Protein AF-A0A933K5T2-F1 (afdb_monomer_lite)

Foldseek 3Di:
DDDDDDDDDDDDDDDDDDDDDDDDDDWDFDKFKWFKWKDFQVCNPDTGPRWAIFIATFGPDDQDWTKGWTWTWGADPVNRPDIKTKTWIWIWHDDPQETETPDTPIDIDPRNVLQVVLVNVVRSCVVVQFQPDQDDPPDQQKDWHYYVVVVDAIWIWGWDADPPGWIKIFTDRVPDTQKIFTWRADPDNRGTDTQKMWGDRDRMIMIIGTD

Sequence (211 aa):
MNKGPLSLSVVMVLIFSHSGSAGAQPDASPVETYQVNATVSDVAKKTFREIGSGTVTYSPGGQSPFTIRLQGTVRHPERKSEEYVFNVQLKYSLEGKNLRLIKNSSTYNRLAMEYKDRVESLAGFVYLARFRRVPAPGEDPSREYRLMHMGGPGYTLTYRSREQGDVELSVREGDERHGSFLLEPTSGSGGNRIKRFKVHAGKLTFDFIAQ

Structure (mmCIF, N/CA/C/O backbone):
data_AF-A0A933K5T2-F1
#
_entry.id   AF-A0A933K5T2-F1
#
loop_
_atom_site.group_PDB
_atom_site.id
_atom_site.type_symbol
_atom_site.label_atom_id
_atom_site.label_alt_id
_atom_site.label_comp_id
_atom_site.label_asym_id
_atom_site.label_entity_id
_atom_site.label_seq_id
_atom_site.pdbx_PDB_ins_code
_atom_site.Cartn_x
_atom_site.Cartn_y
_atom_site.Cartn_z
_atom_site.occupancy
_atom_site.B_iso_or_equiv
_atom_site.auth_seq_id
_atom_site.auth_comp_id
_atom_site.auth_asym_id
_atom_site.auth_atom_id
_atom_site.pdbx_PDB_model_num
ATOM 1 N N . MET A 1 1 ? -14.206 30.474 44.836 1.00 38.69 1 MET A N 1
ATOM 2 C CA . MET A 1 1 ? -13.823 29.589 43.714 1.00 38.69 1 MET A CA 1
ATOM 3 C C . MET A 1 1 ? -13.046 30.419 42.710 1.00 38.69 1 MET A C 1
ATOM 5 O O . MET A 1 1 ? -13.632 31.327 42.148 1.00 38.69 1 MET A O 1
ATOM 9 N N . ASN A 1 2 ? -11.741 30.184 42.570 1.00 36.00 2 ASN A N 1
ATOM 10 C CA . ASN A 1 2 ? -10.961 30.501 41.368 1.00 36.00 2 ASN A CA 1
ATOM 11 C C . ASN A 1 2 ? -9.542 29.947 41.547 1.00 36.00 2 ASN A C 1
ATOM 13 O O . ASN A 1 2 ? -8.749 30.474 42.320 1.00 36.00 2 ASN A O 1
ATOM 17 N N . LYS A 1 3 ? -9.246 28.859 40.837 1.00 29.86 3 LYS A N 1
ATOM 18 C CA . LYS A 1 3 ? -7.888 28.441 40.493 1.00 29.86 3 LYS A CA 1
ATOM 19 C C . LYS A 1 3 ? -7.868 28.329 38.970 1.00 29.86 3 LYS A C 1
ATOM 21 O O . LYS A 1 3 ? -8.432 27.387 38.428 1.00 29.86 3 LYS A O 1
ATOM 26 N N . GLY A 1 4 ? -7.281 29.307 38.291 1.00 31.17 4 GLY A N 1
ATOM 27 C CA . GLY A 1 4 ? -6.587 29.031 37.030 1.00 31.17 4 GLY A CA 1
ATOM 28 C C . GLY A 1 4 ? -5.112 28.741 37.335 1.00 31.17 4 GLY A C 1
ATOM 29 O O . GLY A 1 4 ? -4.720 28.837 38.501 1.00 31.17 4 GLY A O 1
ATOM 30 N N . PRO A 1 5 ? -4.256 28.490 36.335 1.00 38.59 5 PRO A N 1
ATOM 31 C CA . PRO A 1 5 ? -4.489 27.961 34.990 1.00 38.59 5 PRO A CA 1
ATOM 32 C C . PRO A 1 5 ? -3.810 26.578 34.830 1.00 38.59 5 PRO A C 1
ATOM 34 O O . PRO A 1 5 ? -2.959 26.205 35.634 1.00 38.59 5 PRO A O 1
ATOM 37 N N . LEU A 1 6 ? -4.113 25.823 33.771 1.00 25.00 6 LEU A N 1
ATOM 38 C CA . LEU A 1 6 ? -3.229 24.735 33.331 1.00 25.00 6 LEU A CA 1
ATOM 39 C C . LEU A 1 6 ? -2.858 24.932 31.863 1.00 25.00 6 LEU A C 1
ATOM 41 O O . LEU A 1 6 ? -3.594 24.592 30.942 1.00 25.00 6 LEU A O 1
ATOM 45 N N . SER A 1 7 ? -1.680 25.535 31.711 1.00 26.86 7 SER A N 1
ATOM 46 C CA . SER A 1 7 ? -0.785 25.425 30.565 1.00 26.86 7 SER A CA 1
ATOM 47 C C . SER A 1 7 ? -0.541 23.948 30.253 1.00 26.86 7 SER A C 1
ATOM 49 O O . SER A 1 7 ? -0.063 23.217 31.121 1.00 26.86 7 SER A O 1
ATOM 51 N N . LEU A 1 8 ? -0.829 23.512 29.024 1.00 22.66 8 LEU A N 1
ATOM 52 C CA . LEU A 1 8 ? -0.358 22.221 28.533 1.00 22.66 8 LEU A CA 1
ATOM 53 C C . LEU A 1 8 ? 0.949 22.438 27.766 1.00 22.66 8 LEU A C 1
ATOM 55 O O . LEU A 1 8 ? 0.961 22.848 26.608 1.00 22.66 8 LEU A O 1
ATOM 59 N N . SER A 1 9 ? 2.058 22.176 28.450 1.00 22.59 9 SER A N 1
ATOM 60 C CA . SER A 1 9 ? 3.376 22.030 27.844 1.00 22.59 9 SER A CA 1
ATOM 61 C C . SER A 1 9 ? 3.433 20.670 27.149 1.00 22.59 9 SER A C 1
ATOM 63 O O . SER A 1 9 ? 3.395 19.636 27.813 1.00 22.59 9 SER A O 1
ATOM 65 N N . VAL A 1 10 ? 3.511 20.650 25.818 1.00 23.05 10 VAL A N 1
ATOM 66 C CA . VAL A 1 10 ? 3.811 19.416 25.083 1.00 23.05 10 VAL A CA 1
ATOM 67 C C . VAL A 1 10 ? 5.326 19.283 24.998 1.00 23.05 10 VAL A C 1
ATOM 69 O O . VAL A 1 10 ? 6.006 20.057 24.329 1.00 23.05 10 VAL A O 1
ATOM 72 N N . VAL A 1 11 ? 5.844 18.300 25.732 1.00 21.02 11 VAL A N 1
ATOM 73 C CA . VAL A 1 11 ? 7.240 17.867 25.694 1.00 21.02 11 VAL A CA 1
ATOM 74 C C . VAL A 1 11 ? 7.482 17.184 24.350 1.00 21.02 11 VAL A C 1
ATOM 76 O O . VAL A 1 11 ? 7.022 16.068 24.116 1.00 21.02 11 VAL A O 1
ATOM 79 N N . MET A 1 12 ? 8.192 17.865 23.453 1.00 21.95 12 MET A N 1
ATOM 80 C CA . MET A 1 12 ? 8.701 17.264 22.225 1.00 21.95 12 MET A CA 1
ATOM 81 C C . MET A 1 12 ? 9.965 16.475 22.573 1.00 21.95 12 MET A C 1
ATOM 83 O O . MET A 1 12 ? 11.007 17.051 22.880 1.00 21.95 12 MET A O 1
ATOM 87 N N . VAL A 1 13 ? 9.866 15.146 22.568 1.00 22.62 13 VAL A N 1
ATOM 88 C CA . VAL A 1 13 ? 11.026 14.265 22.736 1.00 22.62 13 VAL A CA 1
ATOM 89 C C . VAL A 1 13 ? 11.794 14.244 21.414 1.00 22.62 13 VAL A C 1
ATOM 91 O O . VAL A 1 13 ? 11.445 13.521 20.484 1.00 22.62 13 VAL A O 1
ATOM 94 N N . LEU A 1 14 ? 12.833 15.074 21.325 1.00 20.77 14 LEU A N 1
ATOM 95 C CA . LEU A 1 14 ? 13.856 14.992 20.286 1.00 20.77 14 LEU A CA 1
ATOM 96 C C . LEU A 1 14 ? 14.787 13.823 20.616 1.00 20.77 14 LEU A C 1
ATOM 98 O O . LEU A 1 14 ? 15.631 13.925 21.504 1.00 20.77 14 LEU A O 1
ATOM 102 N N . ILE A 1 15 ? 14.647 12.713 19.893 1.00 23.86 15 ILE A N 1
ATOM 103 C CA . ILE A 1 15 ? 15.684 11.679 19.860 1.00 23.86 15 ILE A CA 1
ATOM 104 C C . ILE A 1 15 ? 16.649 12.052 18.736 1.00 23.86 15 ILE A C 1
ATOM 106 O O . ILE A 1 15 ? 16.382 11.802 17.564 1.00 23.86 15 ILE A O 1
ATOM 110 N N . PHE A 1 16 ? 17.774 12.665 19.105 1.00 23.94 16 PHE A N 1
ATOM 111 C CA . PHE A 1 16 ? 18.951 12.759 18.248 1.00 23.94 16 PHE A CA 1
ATOM 112 C C . PHE A 1 16 ? 19.872 11.569 18.523 1.00 23.94 16 PHE A C 1
ATOM 114 O O . PHE A 1 16 ? 20.346 11.397 19.646 1.00 23.94 16 PHE A O 1
ATOM 121 N N . SER A 1 17 ? 20.195 10.796 17.488 1.00 26.75 17 SER A N 1
ATOM 122 C CA . SER A 1 17 ? 21.425 9.997 17.446 1.00 26.75 17 SER A CA 1
ATOM 123 C C . SER A 1 17 ? 22.472 10.784 16.656 1.00 26.75 17 SER A C 1
ATOM 125 O O . SER A 1 17 ? 22.180 11.308 15.584 1.00 26.75 17 SER A O 1
ATOM 127 N N . HIS A 1 18 ? 23.649 10.938 17.256 1.00 25.97 18 HIS A N 1
ATOM 128 C CA . HIS A 1 18 ? 24.660 11.954 16.970 1.00 25.97 18 HIS A CA 1
ATOM 129 C C . HIS A 1 18 ? 25.712 11.566 15.913 1.00 25.97 18 HIS A C 1
ATOM 131 O O . HIS A 1 18 ? 26.045 10.398 15.743 1.00 25.97 18 HIS A O 1
ATOM 137 N N . SER A 1 19 ? 26.312 12.638 15.370 1.00 27.98 19 SER A N 1
ATOM 138 C CA . SER A 1 19 ? 27.729 12.856 15.010 1.00 27.98 19 SER A CA 1
ATOM 139 C C . SER A 1 19 ? 28.365 12.060 13.869 1.00 27.98 19 SER A C 1
ATOM 141 O O . SER A 1 19 ? 28.553 10.852 13.941 1.00 27.98 19 SER A O 1
ATOM 143 N N . GLY A 1 20 ? 28.815 12.805 12.855 1.00 36.44 20 GLY A N 1
ATOM 144 C CA . GLY A 1 20 ? 29.736 12.312 11.844 1.00 36.44 20 GLY A CA 1
ATOM 145 C C . GLY A 1 20 ? 31.170 12.156 12.355 1.00 36.44 20 GLY A C 1
ATOM 146 O O . GLY A 1 20 ? 31.636 12.913 13.203 1.00 36.44 20 GLY A O 1
ATOM 147 N N . SER A 1 21 ? 31.873 11.207 11.749 1.00 28.48 21 SER A N 1
ATOM 148 C CA . SER A 1 21 ? 33.314 11.212 11.503 1.00 28.48 21 SER A CA 1
ATOM 149 C C . SER A 1 21 ? 33.600 10.203 10.383 1.00 28.48 21 SER A C 1
ATOM 151 O O . SER A 1 21 ? 32.866 9.237 10.188 1.00 28.48 21 SER A O 1
ATOM 153 N N . ALA A 1 22 ? 34.601 10.512 9.561 1.00 38.50 22 ALA A N 1
ATOM 154 C CA . ALA A 1 22 ? 34.943 9.801 8.337 1.00 38.50 22 ALA A CA 1
ATOM 155 C C . ALA A 1 22 ? 35.144 8.289 8.561 1.00 38.50 22 ALA A C 1
ATOM 157 O O . ALA A 1 22 ? 36.000 7.870 9.334 1.00 38.50 22 ALA A O 1
ATOM 158 N N . GLY A 1 23 ? 34.362 7.489 7.840 1.00 26.62 23 GLY A N 1
ATOM 159 C CA . GLY A 1 23 ? 34.398 6.031 7.862 1.00 26.62 23 GLY A CA 1
ATOM 160 C C . GLY A 1 23 ? 33.085 5.502 7.304 1.00 26.62 23 GLY A C 1
ATOM 161 O O . GLY A 1 23 ? 32.099 5.403 8.022 1.00 26.62 23 GLY A O 1
ATOM 162 N N . ALA A 1 24 ? 33.037 5.249 5.996 1.00 35.94 24 ALA A N 1
ATOM 163 C CA . ALA A 1 24 ? 31.850 4.726 5.334 1.00 35.94 24 ALA A CA 1
ATOM 164 C C . ALA A 1 24 ? 31.489 3.350 5.914 1.00 35.94 24 ALA A C 1
ATOM 166 O O . ALA A 1 24 ? 32.160 2.357 5.644 1.00 35.94 24 ALA A O 1
ATOM 167 N N . GLN A 1 25 ? 30.420 3.306 6.704 1.00 30.95 25 GLN A N 1
ATOM 168 C CA . GLN A 1 25 ? 29.773 2.077 7.134 1.00 30.95 25 GLN A CA 1
ATOM 169 C C . GLN A 1 25 ? 28.525 1.916 6.250 1.00 30.95 25 GLN A C 1
ATOM 171 O O . GLN A 1 25 ? 27.597 2.722 6.372 1.00 30.95 25 GLN A O 1
ATOM 176 N N . PRO A 1 26 ? 28.504 0.977 5.286 1.00 43.00 26 PRO A N 1
ATOM 177 C CA . PRO A 1 26 ? 27.304 0.729 4.502 1.00 43.00 26 PRO A CA 1
ATOM 178 C C . PRO A 1 26 ? 26.276 0.010 5.394 1.00 43.00 26 PRO A C 1
ATOM 180 O O . PRO A 1 26 ? 26.658 -0.634 6.365 1.00 43.00 26 PRO A O 1
ATOM 183 N N . ASP A 1 27 ? 24.991 0.113 5.047 1.00 43.09 27 ASP A N 1
ATOM 184 C CA . ASP A 1 27 ? 23.862 -0.672 5.594 1.00 43.09 27 ASP A CA 1
ATOM 185 C C . ASP A 1 27 ? 22.932 -0.035 6.644 1.00 43.09 27 ASP A C 1
ATOM 187 O O . ASP A 1 27 ? 22.279 -0.734 7.422 1.00 43.09 27 ASP A O 1
ATOM 191 N N . ALA A 1 28 ? 22.708 1.282 6.595 1.00 50.00 28 ALA A N 1
ATOM 192 C CA . ALA A 1 28 ? 21.470 1.826 7.160 1.00 50.00 28 ALA A CA 1
ATOM 193 C C . ALA A 1 28 ? 20.279 1.493 6.236 1.00 50.00 28 ALA A C 1
ATOM 195 O O . ALA A 1 28 ? 20.228 1.909 5.079 1.00 50.00 28 ALA A O 1
ATOM 196 N N . SER A 1 29 ? 19.311 0.734 6.756 1.00 55.38 29 SER A N 1
ATOM 197 C CA . SER A 1 29 ? 18.011 0.489 6.113 1.00 55.38 29 SER A CA 1
ATOM 198 C C . SER A 1 29 ? 17.344 1.829 5.797 1.00 55.38 29 SER A C 1
ATOM 200 O O . SER A 1 29 ? 17.164 2.600 6.743 1.00 55.38 29 SER A O 1
ATOM 202 N N . PRO A 1 30 ? 16.948 2.150 4.549 1.00 63.94 30 PRO A N 1
ATOM 203 C CA . PRO A 1 30 ? 16.172 3.358 4.331 1.00 63.94 30 PRO A CA 1
ATOM 204 C C . PRO A 1 30 ? 14.862 3.252 5.121 1.00 63.94 30 PRO A C 1
ATOM 206 O O . PRO A 1 30 ? 14.156 2.239 5.071 1.00 63.94 30 PRO A O 1
ATOM 209 N N . VAL A 1 31 ? 14.577 4.292 5.899 1.00 69.31 31 VAL A N 1
ATOM 210 C CA . VAL A 1 31 ? 13.355 4.427 6.688 1.00 69.31 31 VAL A CA 1
ATOM 211 C C . VAL A 1 31 ? 12.534 5.543 6.064 1.00 69.31 31 VAL A C 1
ATOM 213 O O . VAL A 1 31 ? 12.993 6.678 5.982 1.00 69.31 31 VAL A O 1
ATOM 216 N N . GLU A 1 32 ? 11.325 5.217 5.622 1.00 70.88 32 GLU A N 1
ATOM 217 C CA . GLU A 1 32 ? 10.360 6.188 5.119 1.00 70.88 32 GLU A CA 1
ATOM 218 C C . GLU A 1 32 ? 9.231 6.362 6.127 1.00 70.88 32 GLU A C 1
ATOM 220 O O . GLU A 1 32 ? 8.614 5.391 6.575 1.00 70.88 32 GLU A O 1
ATOM 225 N N . THR A 1 33 ? 8.955 7.614 6.473 1.00 73.62 33 THR A N 1
ATOM 226 C CA . THR A 1 33 ? 7.906 7.973 7.426 1.00 73.62 33 THR A CA 1
ATOM 227 C C . THR A 1 33 ? 6.682 8.474 6.677 1.00 73.62 33 THR A C 1
ATOM 229 O O . THR A 1 33 ? 6.782 9.269 5.745 1.00 73.62 33 THR A O 1
ATOM 232 N N . TYR A 1 34 ? 5.515 8.012 7.111 1.00 73.94 34 TYR A N 1
ATOM 233 C CA . TYR A 1 34 ? 4.224 8.343 6.536 1.00 73.94 34 TYR A CA 1
ATOM 234 C C . TYR A 1 34 ? 3.277 8.837 7.626 1.00 73.94 34 TYR A C 1
ATOM 236 O O . TYR A 1 34 ? 3.198 8.265 8.713 1.00 73.94 34 TYR A O 1
ATOM 244 N N . GLN A 1 35 ? 2.493 9.861 7.321 1.00 76.69 35 GLN A N 1
ATOM 245 C CA . GLN A 1 35 ? 1.298 10.190 8.088 1.00 76.69 35 GLN A CA 1
ATOM 246 C C . GLN A 1 35 ? 0.140 9.329 7.592 1.00 76.69 35 GLN A C 1
ATOM 248 O O . GLN A 1 35 ? -0.052 9.203 6.382 1.00 76.69 35 GLN A O 1
ATOM 253 N N . VAL A 1 36 ? -0.639 8.757 8.512 1.00 71.75 36 VAL A N 1
ATOM 254 C CA . VAL A 1 36 ? -1.796 7.926 8.165 1.00 71.75 36 VAL A CA 1
ATOM 255 C C . VAL A 1 36 ? -3.085 8.695 8.418 1.00 71.75 36 VAL A C 1
ATOM 257 O O . VAL A 1 36 ? -3.377 9.123 9.534 1.00 71.75 36 VAL A O 1
ATOM 260 N N . ASN A 1 37 ? -3.876 8.836 7.362 1.00 73.44 37 ASN A N 1
ATOM 261 C CA . ASN A 1 37 ? -5.242 9.331 7.399 1.00 73.44 37 ASN A CA 1
ATOM 262 C C . ASN A 1 37 ? -6.214 8.199 7.041 1.00 73.44 37 ASN A C 1
ATOM 264 O O . ASN A 1 37 ? -5.826 7.152 6.528 1.00 73.44 37 ASN A O 1
ATOM 268 N N . ALA A 1 38 ? -7.498 8.417 7.293 1.00 71.56 38 ALA A N 1
ATOM 269 C CA . ALA A 1 38 ? -8.571 7.493 6.966 1.00 71.56 38 ALA A CA 1
ATOM 270 C C . ALA A 1 38 ? -9.753 8.272 6.379 1.00 71.56 38 ALA A C 1
ATOM 272 O O . ALA A 1 38 ? -9.955 9.451 6.677 1.00 71.56 38 ALA A O 1
ATOM 273 N N . THR A 1 39 ? -10.526 7.642 5.503 1.00 71.69 39 THR A N 1
ATOM 274 C CA . THR A 1 39 ? -11.748 8.206 4.909 1.00 71.69 39 THR A CA 1
ATOM 275 C C . THR A 1 39 ? -12.817 7.123 4.836 1.00 71.69 39 THR A C 1
ATOM 277 O O . THR A 1 39 ? -12.497 5.995 4.473 1.00 71.69 39 THR A O 1
ATOM 280 N N . VAL A 1 40 ? -14.071 7.453 5.166 1.00 65.75 40 VAL A N 1
ATOM 281 C CA . VAL A 1 40 ? -15.209 6.524 5.044 1.00 65.75 40 VAL A CA 1
ATOM 282 C C . VAL A 1 40 ? -15.922 6.737 3.706 1.00 65.75 40 VAL A C 1
ATOM 284 O O . VAL A 1 40 ? -16.360 7.849 3.418 1.00 65.75 40 VAL A O 1
ATOM 287 N N . SER A 1 41 ? -16.064 5.679 2.908 1.00 60.62 41 SER A N 1
ATOM 288 C CA . SER A 1 41 ? -16.618 5.686 1.545 1.00 60.62 41 SER A CA 1
ATOM 289 C C . SER A 1 41 ? -18.065 6.196 1.477 1.00 60.62 41 SER A C 1
ATOM 291 O O . SER A 1 41 ? -18.400 6.970 0.585 1.00 60.62 41 SER A O 1
ATOM 293 N N . ASP A 1 42 ? -18.900 5.833 2.456 1.00 55.44 42 ASP A N 1
ATOM 294 C CA . ASP A 1 42 ? -20.327 6.203 2.503 1.00 55.44 42 ASP A CA 1
ATOM 295 C C . ASP A 1 42 ? -20.548 7.683 2.867 1.00 55.44 42 ASP A C 1
ATOM 297 O O . ASP A 1 42 ? -21.644 8.223 2.724 1.00 55.44 42 ASP A O 1
ATOM 301 N N . VAL A 1 43 ? -19.498 8.362 3.341 1.00 52.47 43 VAL A N 1
ATOM 302 C CA . VAL A 1 43 ? -19.540 9.758 3.772 1.00 52.47 43 VAL A CA 1
ATOM 303 C C . VAL A 1 43 ? -18.373 10.482 3.116 1.00 52.47 43 VAL A C 1
ATOM 305 O O . VAL A 1 43 ? -17.403 10.853 3.777 1.00 52.47 43 VAL A O 1
ATOM 308 N N . ALA A 1 44 ? -18.480 10.735 1.807 1.00 46.50 44 ALA A N 1
ATOM 309 C CA . ALA A 1 44 ? -17.491 11.433 0.969 1.00 46.50 44 ALA A CA 1
ATOM 310 C C . ALA A 1 44 ? -17.090 12.861 1.441 1.00 46.50 44 ALA A C 1
ATOM 312 O O . ALA A 1 44 ? -16.450 13.609 0.707 1.00 46.50 44 ALA A O 1
ATOM 313 N N . LYS A 1 45 ? -17.453 13.267 2.664 1.00 48.81 45 LYS A N 1
ATOM 314 C CA . LYS A 1 45 ? -17.174 14.569 3.283 1.00 48.81 45 LYS A CA 1
ATOM 315 C C . LYS A 1 45 ? -16.448 14.494 4.634 1.00 48.81 45 LYS A C 1
ATOM 317 O O . LYS A 1 45 ? -16.075 15.543 5.153 1.00 48.81 45 LYS A O 1
ATOM 322 N N . LYS A 1 46 ? -16.233 13.310 5.226 1.00 53.72 46 LYS A N 1
ATOM 323 C CA . LYS A 1 46 ? -15.510 13.176 6.506 1.00 53.72 46 LYS A CA 1
ATOM 324 C C . LYS A 1 46 ? -14.149 12.526 6.279 1.00 53.72 46 LYS A C 1
ATOM 326 O O . LYS A 1 46 ? -13.982 11.317 6.405 1.00 53.72 46 LYS A O 1
ATOM 331 N N . THR A 1 47 ? -13.171 13.356 5.925 1.00 54.75 47 THR A N 1
ATOM 332 C CA . THR A 1 47 ? -11.757 12.988 6.026 1.00 54.75 47 THR A CA 1
ATOM 333 C C . THR A 1 47 ? -11.345 13.111 7.477 1.00 54.75 47 THR A C 1
ATOM 335 O O . THR A 1 47 ? -11.525 14.152 8.108 1.00 54.75 47 THR A O 1
ATOM 338 N N . PHE A 1 48 ? -10.778 12.043 7.998 1.00 63.75 48 PHE A N 1
ATOM 339 C CA . PHE A 1 48 ? -10.243 12.009 9.334 1.00 63.75 48 PHE A CA 1
ATOM 340 C C . PHE A 1 48 ? -8.793 12.483 9.217 1.00 63.75 48 PHE A C 1
ATOM 342 O O . PHE A 1 48 ? -8.005 11.890 8.478 1.00 63.75 48 PHE A O 1
ATOM 349 N N . ARG A 1 49 ? -8.463 13.611 9.844 1.00 50.59 49 ARG A N 1
ATOM 350 C CA . ARG A 1 49 ? -7.110 14.183 9.829 1.00 50.59 49 ARG A CA 1
ATOM 351 C C . ARG A 1 49 ? -6.407 13.842 11.145 1.00 50.59 49 ARG A C 1
ATOM 353 O O . ARG A 1 49 ? -7.072 13.809 12.174 1.00 50.59 49 ARG A O 1
ATOM 360 N N . GLU A 1 50 ? -5.095 13.599 11.085 1.00 49.06 50 GLU A N 1
ATOM 361 C CA . GLU A 1 50 ? -4.212 13.382 12.254 1.00 49.06 50 GLU A CA 1
ATOM 362 C C . GLU A 1 50 ? -4.510 12.107 13.072 1.00 49.06 50 GLU A C 1
ATOM 364 O O . GLU A 1 50 ? -4.720 12.149 14.280 1.00 49.06 50 GLU A O 1
ATOM 369 N N . ILE A 1 51 ? -4.516 10.942 12.417 1.00 51.41 51 ILE A N 1
ATOM 370 C CA . ILE A 1 51 ? -4.983 9.661 12.992 1.00 51.41 51 ILE A CA 1
ATOM 371 C C . ILE A 1 51 ? -3.900 8.560 12.985 1.00 51.41 51 ILE A C 1
ATOM 373 O O . ILE A 1 51 ? -4.172 7.369 12.837 1.00 51.41 51 ILE A O 1
ATOM 377 N N . GLY A 1 52 ? -2.640 8.957 13.167 1.00 53.03 52 GLY A N 1
ATOM 378 C CA . GLY A 1 52 ? -1.521 8.038 13.395 1.00 53.03 52 GLY A CA 1
ATOM 379 C C . GLY A 1 52 ? -0.310 8.262 12.489 1.00 53.03 52 GLY A C 1
ATOM 380 O O . GLY A 1 52 ? -0.345 9.031 11.527 1.00 53.03 52 GLY A O 1
ATOM 381 N N . SER A 1 53 ? 0.782 7.575 12.820 1.00 56.16 53 SER A N 1
ATOM 382 C CA . SER A 1 53 ? 2.064 7.603 12.112 1.00 56.16 53 SER A CA 1
ATOM 383 C C . SER A 1 53 ? 2.455 6.197 11.657 1.00 56.16 53 SER A C 1
ATOM 385 O O . SER A 1 53 ? 2.421 5.255 12.441 1.00 56.16 53 SER A O 1
ATOM 387 N N . GLY A 1 54 ? 2.847 6.057 10.393 1.00 56.66 54 GLY A N 1
ATOM 388 C CA . GLY A 1 54 ? 3.367 4.827 9.807 1.00 56.66 54 GLY A CA 1
ATOM 389 C C . GLY A 1 54 ? 4.847 4.973 9.463 1.00 56.66 54 GLY A C 1
ATOM 390 O O . GLY A 1 54 ? 5.304 6.048 9.083 1.00 56.66 54 GLY A O 1
ATOM 391 N N . THR A 1 55 ? 5.612 3.890 9.563 1.00 59.56 55 THR A N 1
ATOM 392 C CA . THR A 1 55 ? 7.030 3.890 9.188 1.00 59.56 55 THR A CA 1
ATOM 393 C C . THR A 1 55 ? 7.344 2.637 8.401 1.00 59.56 55 THR A C 1
ATOM 395 O O . THR A 1 55 ? 7.304 1.547 8.960 1.00 59.56 55 THR A O 1
ATOM 398 N N . VAL A 1 56 ? 7.703 2.785 7.129 1.00 58.91 56 VAL A N 1
ATOM 399 C CA . VAL A 1 56 ? 8.163 1.673 6.298 1.00 58.91 56 VAL A CA 1
ATOM 400 C C . VAL A 1 56 ? 9.684 1.599 6.398 1.00 58.91 56 VAL A C 1
ATOM 402 O O . VAL A 1 56 ? 10.387 2.547 6.062 1.00 58.91 56 VAL A O 1
ATOM 405 N N . THR A 1 57 ? 10.204 0.469 6.868 1.00 62.03 57 THR A N 1
ATOM 406 C CA . THR A 1 57 ? 11.649 0.212 6.942 1.00 62.03 57 THR A CA 1
ATOM 407 C C . THR A 1 57 ? 12.029 -0.837 5.913 1.00 62.03 57 THR A C 1
ATOM 409 O O . THR A 1 57 ? 11.521 -1.950 5.986 1.00 62.03 57 THR A O 1
ATOM 412 N N . TYR A 1 58 ? 12.954 -0.533 5.008 1.00 60.91 58 TYR A N 1
ATOM 413 C CA . TYR A 1 58 ? 13.447 -1.504 4.028 1.00 60.91 58 TYR A CA 1
ATOM 414 C C . TYR A 1 58 ? 14.804 -2.047 4.468 1.00 60.91 58 TYR A C 1
ATOM 416 O O . TYR A 1 58 ? 15.692 -1.268 4.778 1.00 60.91 58 TYR A O 1
ATOM 424 N N . SER A 1 59 ? 14.999 -3.365 4.483 1.00 53.25 59 SER A N 1
ATOM 425 C CA . SER A 1 59 ? 16.300 -3.939 4.852 1.00 53.25 59 SER A CA 1
ATOM 426 C C . SER A 1 59 ? 17.391 -3.585 3.822 1.00 53.25 59 SER A C 1
ATOM 428 O O . SER A 1 59 ? 17.090 -3.540 2.624 1.00 53.25 59 SER A O 1
ATOM 430 N N . PRO A 1 60 ? 18.646 -3.347 4.247 1.00 44.06 60 PRO A N 1
ATOM 431 C CA . PRO A 1 60 ? 19.751 -3.034 3.346 1.00 44.06 60 PRO A CA 1
ATOM 432 C C . PRO A 1 60 ? 20.180 -4.322 2.619 1.00 44.06 60 PRO A C 1
ATOM 434 O O . PRO A 1 60 ? 20.124 -5.401 3.206 1.00 44.06 60 PRO A O 1
ATOM 437 N N . GLY A 1 61 ? 20.578 -4.236 1.346 1.00 49.09 61 GLY A N 1
ATOM 438 C CA . GLY A 1 61 ? 21.220 -5.362 0.640 1.00 49.09 61 GLY A CA 1
ATOM 439 C C . GLY A 1 61 ? 20.458 -6.008 -0.525 1.00 49.09 61 GLY A C 1
ATOM 440 O O . GLY A 1 61 ? 21.011 -6.869 -1.198 1.00 49.09 61 GLY A O 1
ATOM 441 N N . GLY A 1 62 ? 19.247 -5.555 -0.853 1.00 54.41 62 GLY A N 1
ATOM 442 C CA . GLY A 1 62 ? 18.638 -5.849 -2.154 1.00 54.41 62 GLY A CA 1
ATOM 443 C C . GLY A 1 62 ? 17.761 -7.110 -2.236 1.00 54.41 62 GLY A C 1
ATOM 444 O O . GLY A 1 62 ? 18.098 -8.209 -1.821 1.00 54.41 62 GLY A O 1
ATOM 445 N N . GLN A 1 63 ? 16.609 -6.908 -2.872 1.00 59.69 63 GLN A N 1
ATOM 446 C CA . GLN A 1 63 ? 15.735 -7.898 -3.517 1.00 59.69 63 GLN A CA 1
ATOM 447 C C . GLN A 1 63 ? 14.906 -8.870 -2.657 1.00 59.69 63 GLN A C 1
ATOM 449 O O . GLN A 1 63 ? 13.758 -9.101 -3.034 1.00 59.69 63 GLN A O 1
ATOM 454 N N . SER A 1 64 ? 15.388 -9.395 -1.526 1.00 64.94 64 SER A N 1
ATOM 455 C CA . SER A 1 64 ? 14.638 -10.303 -0.627 1.00 64.94 64 SER A CA 1
ATOM 456 C C . SER A 1 64 ? 15.568 -10.837 0.481 1.00 64.94 64 SER A C 1
ATOM 458 O O . SER A 1 64 ? 16.736 -11.073 0.189 1.00 64.94 64 SER A O 1
ATOM 460 N N . PRO A 1 65 ? 15.107 -11.119 1.716 1.00 77.00 65 PRO A N 1
ATOM 461 C CA . PRO A 1 65 ? 13.792 -10.819 2.262 1.00 77.00 65 PRO A CA 1
ATOM 462 C C . PRO A 1 65 ? 13.684 -9.356 2.702 1.00 77.00 65 PRO A C 1
ATOM 464 O O . PRO A 1 65 ? 14.662 -8.748 3.129 1.00 77.00 65 PRO A O 1
ATOM 467 N N . PHE A 1 66 ? 12.475 -8.802 2.671 1.00 76.50 66 PHE A N 1
ATOM 468 C CA . PHE A 1 66 ? 12.199 -7.443 3.142 1.00 76.50 66 PHE A CA 1
ATOM 469 C C . PHE A 1 66 ? 11.145 -7.452 4.247 1.00 76.50 66 PHE A C 1
ATOM 471 O O . PHE A 1 66 ? 10.330 -8.370 4.346 1.00 76.50 66 PHE A O 1
ATOM 478 N N . THR A 1 67 ? 11.171 -6.430 5.098 1.00 80.00 67 THR A N 1
ATOM 479 C CA . THR A 1 67 ? 10.184 -6.245 6.167 1.00 80.00 67 THR A CA 1
ATOM 480 C C . THR A 1 67 ? 9.351 -5.011 5.865 1.00 80.00 67 THR A C 1
ATOM 482 O O . THR A 1 67 ? 9.872 -4.035 5.352 1.00 80.00 67 THR A O 1
ATOM 485 N N . ILE A 1 68 ? 8.062 -5.051 6.173 1.00 77.75 68 ILE A N 1
ATOM 486 C CA . ILE A 1 68 ? 7.172 -3.895 6.161 1.00 77.75 68 ILE A CA 1
ATOM 487 C C . ILE A 1 68 ? 6.665 -3.711 7.582 1.00 77.75 68 ILE A C 1
ATOM 489 O O . ILE A 1 68 ? 6.234 -4.677 8.219 1.00 77.75 68 ILE A O 1
ATOM 493 N N . ARG A 1 69 ? 6.738 -2.475 8.073 1.00 78.00 69 ARG A N 1
ATOM 494 C CA . ARG A 1 69 ? 6.129 -2.058 9.331 1.00 78.00 69 ARG A CA 1
ATOM 495 C C . ARG A 1 69 ? 5.108 -0.969 9.035 1.00 78.00 69 ARG A C 1
ATOM 497 O O . ARG A 1 69 ? 5.365 -0.115 8.199 1.00 78.00 69 ARG A O 1
ATOM 504 N N . LEU A 1 70 ? 3.934 -1.027 9.652 1.00 76.38 70 LEU A N 1
ATOM 505 C CA . LEU A 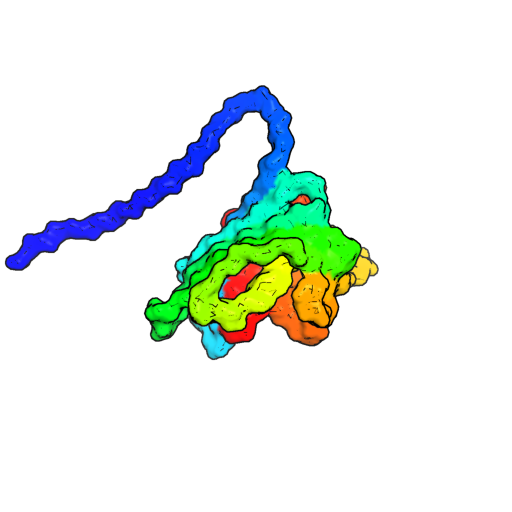1 70 ? 2.930 0.039 9.597 1.00 76.38 70 LEU A CA 1
ATOM 506 C C . LEU A 1 70 ? 2.254 0.098 10.959 1.00 76.38 70 LEU A C 1
ATOM 508 O O . LEU A 1 70 ? 1.678 -0.890 11.390 1.00 76.38 70 LEU A O 1
ATOM 512 N N . GLN A 1 71 ? 2.282 1.242 11.625 1.00 76.38 71 GLN A N 1
ATOM 513 C CA . GLN A 1 71 ? 1.562 1.443 12.876 1.00 76.38 71 GLN A CA 1
ATOM 514 C C . GLN A 1 71 ? 0.488 2.509 12.661 1.00 76.38 71 GLN A C 1
ATOM 516 O O . GLN A 1 71 ? 0.607 3.346 11.768 1.00 76.38 71 GLN A O 1
ATOM 521 N N . GLY A 1 72 ? -0.599 2.453 13.421 1.00 72.12 72 GLY A N 1
ATOM 522 C CA . GLY A 1 72 ? -1.633 3.474 13.345 1.00 72.12 72 GLY A CA 1
ATOM 523 C C . GLY A 1 72 ? -2.731 3.289 14.380 1.00 72.12 72 GLY A C 1
ATOM 524 O O . GLY A 1 72 ? -3.008 2.173 14.821 1.00 72.12 72 GLY A O 1
ATOM 525 N N . THR A 1 73 ? -3.365 4.407 14.738 1.00 75.25 73 THR A N 1
ATOM 526 C CA . THR A 1 73 ? -4.534 4.460 15.621 1.00 75.25 73 THR A CA 1
ATOM 527 C C . THR A 1 73 ? -5.573 5.379 15.001 1.00 75.25 73 THR A C 1
ATOM 529 O O . THR A 1 73 ? -5.478 6.598 15.112 1.00 75.25 73 THR A O 1
ATOM 532 N N . VAL A 1 74 ? -6.591 4.799 14.372 1.00 72.12 74 VAL A N 1
ATOM 533 C CA . VAL A 1 74 ? -7.656 5.551 13.704 1.00 72.12 74 VAL A CA 1
ATOM 534 C C . VAL A 1 74 ? -8.866 5.669 14.623 1.00 72.12 74 VAL A C 1
ATOM 536 O O . VAL A 1 74 ? -9.412 4.659 15.034 1.00 72.12 74 VAL A O 1
ATOM 539 N N . ARG A 1 75 ? -9.339 6.877 14.938 1.00 72.81 75 ARG A N 1
ATOM 540 C CA . ARG A 1 75 ? -10.555 7.084 15.747 1.00 72.81 75 ARG A CA 1
ATOM 541 C C . ARG A 1 75 ? -11.785 7.295 14.858 1.00 72.81 75 ARG A C 1
ATOM 543 O O . ARG A 1 75 ? -11.725 8.107 13.941 1.00 72.81 75 ARG A O 1
ATOM 550 N N . HIS A 1 76 ? -12.908 6.622 15.131 1.00 70.81 76 HIS A N 1
ATOM 551 C CA . HIS A 1 76 ? -14.179 6.834 14.415 1.00 70.81 76 HIS A CA 1
ATOM 552 C C . HIS A 1 76 ? -14.704 8.268 14.665 1.00 70.81 76 HIS A C 1
ATOM 554 O O . HIS A 1 76 ? -14.681 8.722 15.813 1.00 70.81 76 HIS A O 1
ATOM 560 N N . PRO A 1 77 ? -15.226 9.015 13.668 1.00 60.12 77 PRO A N 1
ATOM 561 C CA . PRO A 1 77 ? -15.463 10.448 13.840 1.00 60.12 77 PRO A CA 1
ATOM 562 C C . PRO A 1 77 ? -16.781 10.713 14.583 1.00 60.12 77 PRO A C 1
ATOM 564 O O . PRO A 1 77 ? -16.929 11.710 15.284 1.00 60.12 77 PRO A O 1
ATOM 567 N N . GLU A 1 78 ? -17.740 9.797 14.438 1.00 67.12 78 GLU A N 1
ATOM 568 C CA . GLU A 1 78 ? -19.079 9.845 15.030 1.00 67.12 78 GLU A CA 1
ATOM 569 C C . GLU A 1 78 ? -19.191 8.967 16.278 1.00 67.12 78 GLU A C 1
ATOM 571 O O . GLU A 1 78 ? -20.009 9.222 17.151 1.00 67.12 78 GLU A O 1
ATOM 576 N N . ARG A 1 79 ? -18.327 7.953 16.391 1.00 70.88 79 ARG A N 1
ATOM 577 C CA . ARG A 1 79 ? -18.316 6.975 17.484 1.00 70.88 79 ARG A CA 1
ATOM 578 C C . ARG A 1 79 ? -16.986 7.128 18.202 1.00 70.88 79 ARG A C 1
ATOM 580 O O . ARG A 1 79 ? -16.133 6.269 18.101 1.00 70.88 79 ARG A O 1
ATOM 587 N N . LYS A 1 80 ? -16.764 8.279 18.845 1.00 66.50 80 LYS A N 1
ATOM 588 C CA . LYS A 1 80 ? -15.441 8.704 19.357 1.00 66.50 80 LYS A CA 1
ATOM 589 C C . LYS A 1 80 ? -14.753 7.695 20.292 1.00 66.50 80 LYS A C 1
ATOM 591 O O . LYS A 1 80 ? -13.545 7.788 20.471 1.00 66.50 80 LYS A O 1
ATOM 596 N N . SER A 1 81 ? -15.508 6.769 20.883 1.00 74.69 81 SER A N 1
ATOM 597 C CA . SER A 1 81 ? -15.012 5.650 21.694 1.00 74.69 81 SER A CA 1
ATOM 598 C C . SER A 1 81 ? -14.437 4.486 20.877 1.00 74.69 81 SER A C 1
ATOM 600 O O . SER A 1 81 ? -13.837 3.580 21.444 1.00 74.69 81 SER A O 1
ATOM 602 N N . GLU A 1 82 ? -14.651 4.467 19.563 1.00 75.69 82 GLU A N 1
ATOM 603 C CA . GLU A 1 82 ? -14.113 3.460 18.660 1.00 75.69 82 GLU A CA 1
ATOM 604 C C . GLU A 1 82 ? -12.773 3.916 18.102 1.00 75.69 82 GLU A C 1
ATOM 606 O O . GLU A 1 82 ? -12.674 4.903 17.369 1.00 75.69 82 GLU A O 1
ATOM 611 N N . GLU A 1 83 ? -11.746 3.143 18.426 1.00 78.94 83 GLU A N 1
ATOM 612 C CA . GLU A 1 83 ? -10.403 3.301 17.897 1.00 78.94 83 GLU A CA 1
ATOM 613 C C . GLU A 1 83 ? -9.996 2.005 17.202 1.00 78.94 83 GLU A C 1
ATOM 615 O O . GLU A 1 83 ? -10.189 0.913 17.733 1.00 78.94 83 GLU A O 1
ATOM 620 N N . TYR A 1 84 ? -9.432 2.119 16.011 1.00 76.81 84 TYR A N 1
ATOM 621 C CA . TYR A 1 84 ? -8.865 1.038 15.224 1.00 76.81 84 TYR A CA 1
ATOM 622 C C . TYR A 1 84 ? -7.351 1.126 15.386 1.00 76.81 84 TYR A C 1
ATOM 624 O O . TYR A 1 84 ? -6.716 2.018 14.824 1.00 76.81 84 TYR A O 1
ATOM 632 N N . VAL A 1 85 ? -6.781 0.232 16.188 1.00 83.75 85 VAL A N 1
ATOM 633 C CA . VAL A 1 85 ? -5.339 0.199 16.463 1.00 83.75 85 VAL A CA 1
ATOM 634 C C . VAL A 1 85 ? -4.733 -0.972 15.712 1.00 83.75 85 VAL A C 1
ATOM 636 O O . VAL A 1 85 ? -5.190 -2.108 15.872 1.00 83.75 85 VAL A O 1
ATOM 639 N N . PHE A 1 86 ? -3.699 -0.699 14.924 1.00 81.94 86 PHE A N 1
ATOM 640 C CA . PHE A 1 86 ? -2.941 -1.714 14.207 1.00 81.94 86 PHE A CA 1
ATOM 641 C C . PHE A 1 86 ? -1.436 -1.460 14.307 1.00 81.94 86 PHE A C 1
ATOM 643 O O . PHE A 1 86 ? -0.962 -0.323 14.283 1.00 81.94 86 PHE A O 1
ATOM 650 N N . ASN A 1 87 ? -0.681 -2.547 14.390 1.00 85.94 87 ASN A N 1
ATOM 651 C CA . ASN A 1 87 ? 0.763 -2.584 14.235 1.00 85.94 87 ASN A CA 1
ATOM 652 C C . ASN A 1 87 ? 1.086 -3.762 13.321 1.00 85.94 87 ASN A C 1
ATOM 654 O O . ASN A 1 87 ? 1.140 -4.904 13.756 1.00 85.94 87 ASN A O 1
ATOM 658 N N . VAL A 1 88 ? 1.229 -3.482 12.035 1.00 84.06 88 VAL A N 1
ATOM 659 C CA . VAL A 1 88 ? 1.558 -4.440 10.988 1.00 84.06 88 VAL A CA 1
ATOM 660 C C . VAL A 1 88 ? 3.058 -4.647 10.985 1.00 84.06 88 VAL A C 1
ATOM 662 O O . VAL A 1 88 ? 3.807 -3.686 10.823 1.00 84.06 88 VAL A O 1
ATOM 665 N N . GLN A 1 89 ? 3.503 -5.895 11.097 1.00 87.38 89 GLN A N 1
ATOM 666 C CA . GLN A 1 89 ? 4.906 -6.248 10.913 1.00 87.38 89 GLN A CA 1
ATOM 667 C C . GLN A 1 89 ? 5.001 -7.543 10.115 1.00 87.38 89 GLN A C 1
ATOM 669 O O . GLN A 1 89 ? 4.833 -8.642 10.646 1.00 87.38 89 GLN A O 1
ATOM 674 N N . LEU A 1 90 ? 5.312 -7.403 8.831 1.00 86.12 90 LEU A N 1
ATOM 675 C CA . LEU A 1 90 ? 5.321 -8.504 7.874 1.00 86.12 90 LEU A CA 1
ATOM 676 C C . LEU A 1 90 ? 6.704 -8.635 7.255 1.00 86.12 90 LEU A C 1
ATOM 678 O O . LEU A 1 90 ? 7.290 -7.644 6.828 1.00 86.12 90 LEU A O 1
ATOM 682 N N . LYS A 1 91 ? 7.224 -9.857 7.183 1.00 86.69 91 LYS A N 1
ATOM 683 C CA . LYS A 1 91 ? 8.460 -10.178 6.465 1.00 86.69 91 LYS A CA 1
ATOM 684 C C . LYS A 1 91 ? 8.116 -11.003 5.238 1.00 86.69 91 LYS A C 1
ATOM 686 O O . LYS A 1 91 ? 7.496 -12.053 5.380 1.00 86.69 91 LYS A O 1
ATOM 691 N N . TYR A 1 92 ? 8.561 -10.567 4.070 1.00 85.38 92 TYR A N 1
ATOM 692 C CA . TYR A 1 92 ? 8.281 -11.198 2.786 1.00 85.38 92 TYR A CA 1
ATOM 693 C C . TYR A 1 92 ? 9.560 -11.662 2.084 1.00 85.38 92 TYR A C 1
ATOM 695 O O . TYR A 1 92 ? 10.629 -11.084 2.281 1.00 85.38 92 TYR A O 1
ATOM 703 N N . SER A 1 93 ? 9.420 -12.691 1.246 1.00 86.19 93 SER A N 1
ATOM 704 C CA . SER A 1 93 ? 10.349 -13.046 0.173 1.00 86.19 93 SER A CA 1
ATOM 705 C C . SER A 1 93 ? 9.685 -12.776 -1.173 1.00 86.19 93 SER A C 1
ATOM 707 O O . SER A 1 93 ? 8.481 -13.004 -1.314 1.00 86.19 93 SER A O 1
ATOM 709 N N . LEU A 1 94 ? 10.454 -12.321 -2.161 1.00 84.94 94 LEU A N 1
ATOM 710 C CA . LEU A 1 94 ? 10.007 -12.202 -3.546 1.00 84.94 94 LEU A CA 1
ATOM 711 C C . LEU A 1 94 ? 10.744 -13.217 -4.427 1.00 84.94 94 LEU A C 1
ATOM 713 O O . LEU A 1 94 ? 11.953 -13.121 -4.610 1.00 84.94 94 LEU A O 1
ATOM 717 N N . GLU A 1 95 ? 9.999 -14.156 -5.005 1.00 85.75 95 GLU A N 1
ATOM 718 C CA . GLU A 1 95 ? 10.502 -15.206 -5.897 1.00 85.75 95 GLU A CA 1
ATOM 719 C C . GLU A 1 95 ? 9.802 -15.081 -7.259 1.00 85.75 95 GLU A C 1
ATOM 721 O O . GLU A 1 95 ? 8.662 -15.508 -7.453 1.00 85.75 95 GLU A O 1
ATOM 726 N N . GLY A 1 96 ? 10.456 -14.416 -8.217 1.00 85.62 96 GLY A N 1
ATOM 727 C CA . GLY A 1 96 ? 9.847 -14.084 -9.508 1.00 85.62 96 GLY A CA 1
ATOM 728 C C . GLY A 1 96 ? 8.628 -13.164 -9.348 1.00 85.62 96 GLY A C 1
ATOM 729 O O . GLY A 1 96 ? 8.771 -11.991 -8.991 1.00 85.62 96 GLY A O 1
ATOM 730 N N . LYS A 1 97 ? 7.433 -13.701 -9.628 1.00 86.31 97 LYS A N 1
ATOM 731 C CA . LYS A 1 97 ? 6.131 -13.020 -9.460 1.00 86.31 97 LYS A CA 1
ATOM 732 C C . LYS A 1 97 ? 5.457 -13.326 -8.115 1.00 86.31 97 LYS A C 1
ATOM 734 O O . LYS A 1 97 ? 4.385 -12.798 -7.832 1.00 86.31 97 LYS A O 1
ATOM 739 N N . ASN A 1 98 ? 6.065 -14.170 -7.288 1.00 86.88 98 ASN A N 1
ATOM 740 C CA . ASN A 1 98 ? 5.453 -14.682 -6.072 1.00 86.88 98 ASN A CA 1
ATOM 741 C C . ASN A 1 98 ? 5.982 -13.938 -4.844 1.00 86.88 98 ASN A C 1
ATOM 743 O O . ASN A 1 98 ? 7.166 -14.000 -4.521 1.00 86.88 98 ASN A O 1
ATOM 747 N N . LEU A 1 99 ? 5.086 -13.254 -4.143 1.00 86.69 99 LEU A N 1
ATOM 748 C CA . LEU A 1 99 ? 5.317 -12.667 -2.829 1.00 86.69 99 LEU A CA 1
ATOM 749 C C . LEU A 1 99 ? 4.937 -13.696 -1.762 1.00 86.69 99 LEU A C 1
ATOM 751 O O . LEU A 1 99 ? 3.762 -14.023 -1.563 1.00 86.69 99 LEU A O 1
ATOM 755 N N . ARG A 1 100 ? 5.938 -14.216 -1.057 1.00 87.38 100 ARG A N 1
ATOM 756 C CA . ARG A 1 100 ? 5.765 -15.200 0.013 1.00 87.38 100 ARG A CA 1
ATOM 757 C C . ARG A 1 100 ? 5.920 -14.533 1.369 1.00 87.38 100 ARG A C 1
ATOM 759 O O . ARG A 1 100 ? 6.964 -13.957 1.655 1.00 87.38 100 ARG A O 1
ATOM 766 N N . LEU A 1 101 ? 4.909 -14.642 2.226 1.00 87.44 101 LEU A N 1
ATOM 767 C CA . LEU A 1 101 ? 5.023 -14.205 3.615 1.00 87.44 101 LEU A CA 1
ATOM 768 C C . LEU A 1 101 ? 5.895 -15.206 4.383 1.00 87.44 101 LEU A C 1
ATOM 770 O O . LEU A 1 101 ? 5.600 -16.398 4.420 1.00 87.44 101 LEU A O 1
ATOM 774 N N . ILE A 1 102 ? 6.987 -14.716 4.960 1.00 88.56 102 ILE A N 1
ATOM 775 C CA . ILE A 1 102 ? 7.937 -15.486 5.773 1.00 88.56 102 ILE A CA 1
ATOM 776 C C . ILE A 1 102 ? 7.541 -15.421 7.246 1.00 88.56 102 ILE A C 1
ATOM 778 O O . ILE A 1 102 ? 7.614 -16.418 7.957 1.00 88.56 102 ILE A O 1
ATOM 782 N N . LYS A 1 103 ? 7.166 -14.229 7.724 1.00 88.62 103 LYS A N 1
ATOM 783 C CA . LYS A 1 103 ? 6.818 -13.997 9.128 1.00 88.62 103 LYS A CA 1
ATOM 784 C C . LYS A 1 103 ? 5.727 -12.943 9.231 1.00 88.62 103 LYS A C 1
ATOM 786 O O . LYS A 1 103 ? 5.868 -11.867 8.655 1.00 88.62 103 LYS A O 1
ATOM 791 N N . ASN A 1 104 ? 4.693 -13.247 10.009 1.00 91.12 104 ASN A N 1
ATOM 792 C CA . ASN A 1 104 ? 3.689 -12.290 10.453 1.00 91.12 104 ASN A CA 1
ATOM 793 C C . ASN A 1 104 ? 3.874 -12.050 11.956 1.00 91.12 104 ASN A C 1
ATOM 795 O O . ASN A 1 104 ? 3.945 -12.996 12.739 1.00 91.12 104 ASN A O 1
ATOM 799 N N . SER A 1 105 ? 4.030 -10.797 12.357 1.00 91.19 105 SER A N 1
ATOM 800 C CA . SER A 1 105 ? 4.050 -10.378 13.763 1.00 91.19 105 SER A CA 1
ATOM 801 C C . SER A 1 105 ? 3.134 -9.179 13.986 1.00 91.19 105 SER A C 1
ATOM 803 O O . SER A 1 105 ? 3.366 -8.385 14.894 1.00 91.19 105 SER A O 1
ATOM 805 N N . SER A 1 106 ? 2.123 -9.039 13.129 1.00 89.38 106 SER A N 1
ATOM 806 C CA . SER A 1 106 ? 1.146 -7.973 13.208 1.00 89.38 106 SER A CA 1
ATOM 807 C C . SER A 1 106 ? 0.232 -8.148 14.418 1.00 89.38 106 SER A C 1
ATOM 809 O O . SER A 1 106 ? -0.160 -9.263 14.767 1.00 89.38 106 SER A O 1
ATOM 811 N N . THR A 1 107 ? -0.160 -7.038 15.031 1.00 90.62 107 THR A N 1
ATOM 812 C CA . THR A 1 107 ? -1.155 -6.990 16.102 1.00 90.62 107 THR A CA 1
ATOM 813 C C . THR A 1 107 ? -2.248 -5.985 15.766 1.00 90.62 107 THR A C 1
ATOM 815 O O . THR A 1 107 ? -2.008 -4.944 15.152 1.00 90.62 107 THR A O 1
ATOM 818 N N . TYR A 1 108 ? -3.473 -6.317 16.162 1.00 89.00 108 TYR A N 1
ATOM 819 C CA . TYR A 1 108 ? -4.670 -5.519 15.919 1.00 89.00 108 TYR A CA 1
ATOM 820 C C . TYR A 1 108 ? -5.537 -5.542 17.169 1.00 89.00 108 TYR A C 1
ATOM 822 O O . TYR A 1 108 ? -5.617 -6.563 17.858 1.00 89.00 108 TYR A O 1
ATOM 830 N N . ASN A 1 109 ? -6.224 -4.440 17.454 1.00 87.81 109 ASN A N 1
ATOM 831 C CA . ASN A 1 109 ? -7.305 -4.485 18.430 1.00 87.81 109 ASN A CA 1
ATOM 832 C C . ASN A 1 109 ? -8.577 -5.102 17.816 1.00 87.81 109 ASN A C 1
ATOM 834 O O . ASN A 1 109 ? -8.691 -5.273 16.602 1.00 87.81 109 ASN A O 1
ATOM 838 N N . ARG A 1 110 ? -9.563 -5.417 18.666 1.00 90.81 110 ARG A N 1
ATOM 839 C CA . ARG A 1 110 ? -10.805 -6.098 18.256 1.00 90.81 110 ARG A CA 1
ATOM 840 C C . ARG A 1 110 ? -11.532 -5.405 17.095 1.00 90.81 110 ARG A C 1
ATOM 842 O O . ARG A 1 110 ? -12.098 -6.092 16.258 1.00 90.81 110 ARG A O 1
ATOM 849 N N . LEU A 1 111 ? -11.524 -4.071 17.052 1.00 84.75 111 LEU A N 1
ATOM 850 C CA . LEU A 1 111 ? -12.198 -3.292 16.007 1.00 84.75 111 LEU A CA 1
ATOM 851 C C . LEU A 1 111 ? -11.412 -3.281 14.689 1.00 84.75 111 LEU A C 1
ATOM 853 O O . LEU A 1 111 ? -12.011 -3.277 13.620 1.00 84.75 111 LEU A O 1
ATOM 857 N N . ALA A 1 112 ? -10.078 -3.290 14.746 1.00 81.88 112 ALA A N 1
ATOM 858 C CA . ALA A 1 112 ? -9.226 -3.288 13.559 1.00 81.88 112 ALA A CA 1
ATOM 859 C C . ALA A 1 112 ? -9.084 -4.674 12.903 1.00 81.88 112 ALA A C 1
ATOM 861 O O . ALA A 1 112 ? -8.718 -4.748 11.730 1.00 81.88 112 ALA A O 1
ATOM 862 N N . MET A 1 113 ? -9.392 -5.756 13.630 1.00 87.38 113 MET A N 1
ATOM 863 C CA . MET A 1 113 ? -9.284 -7.136 13.133 1.00 87.38 113 MET A CA 1
ATOM 864 C C . MET A 1 113 ? -10.076 -7.394 11.847 1.00 87.38 113 MET A C 1
ATOM 866 O O . MET A 1 113 ? -9.607 -8.152 11.004 1.00 87.38 113 MET A O 1
ATOM 870 N N . GLU A 1 114 ? -11.227 -6.744 11.663 1.00 83.31 114 GLU A N 1
ATOM 871 C CA . GLU A 1 114 ? -12.047 -6.870 10.447 1.00 83.31 114 GLU A CA 1
ATOM 872 C C . GLU A 1 114 ? -11.286 -6.450 9.174 1.00 83.31 114 GLU A C 1
ATOM 874 O O . GLU A 1 114 ? -11.525 -6.979 8.092 1.00 83.31 114 GLU A O 1
ATOM 879 N N . TYR A 1 115 ? -10.319 -5.536 9.296 1.00 78.44 115 TYR A N 1
ATOM 880 C CA . TYR A 1 115 ? -9.570 -4.986 8.162 1.00 78.44 115 TYR A CA 1
ATOM 881 C C . TYR A 1 115 ? -8.204 -5.642 7.956 1.00 78.44 115 TYR A C 1
ATOM 883 O O . TYR A 1 115 ? -7.485 -5.266 7.025 1.00 78.44 115 TYR A O 1
ATOM 891 N N . LYS A 1 116 ? -7.835 -6.605 8.812 1.00 84.31 116 LYS A N 1
ATOM 892 C CA . LYS A 1 116 ? -6.509 -7.230 8.838 1.00 84.31 116 LYS A CA 1
ATOM 893 C C . LYS A 1 116 ? -6.072 -7.681 7.446 1.00 84.31 116 LYS A C 1
ATOM 895 O O . LYS A 1 116 ? -5.066 -7.195 6.938 1.00 84.31 116 LYS A O 1
ATOM 900 N N . ASP A 1 117 ? -6.843 -8.553 6.804 1.00 82.62 117 ASP A N 1
ATOM 901 C CA . ASP A 1 117 ? -6.408 -9.200 5.561 1.00 82.62 117 ASP A CA 1
ATOM 902 C C . ASP A 1 117 ? -6.261 -8.198 4.402 1.00 82.62 117 ASP A C 1
ATOM 904 O O . ASP A 1 117 ? -5.362 -8.319 3.568 1.00 82.62 117 ASP A O 1
ATOM 908 N N . ARG A 1 118 ? -7.075 -7.133 4.388 1.00 78.81 118 ARG A N 1
ATOM 909 C CA . ARG A 1 118 ? -6.978 -6.037 3.405 1.00 78.81 118 ARG A CA 1
ATOM 910 C C . ARG A 1 118 ? -5.717 -5.194 3.610 1.00 78.81 118 ARG A C 1
ATOM 912 O O . ARG A 1 118 ? -5.052 -4.835 2.641 1.00 78.81 118 ARG A O 1
ATOM 919 N N . VAL A 1 119 ? -5.367 -4.886 4.859 1.00 79.50 119 VAL A N 1
ATOM 920 C CA . VAL A 1 119 ? -4.152 -4.121 5.176 1.00 79.50 119 VAL A CA 1
ATOM 921 C C . VAL A 1 119 ? -2.895 -4.956 4.913 1.00 79.50 119 VAL A C 1
ATOM 923 O O . VAL A 1 119 ? -1.951 -4.465 4.293 1.00 79.50 119 VAL A O 1
ATOM 926 N N . GLU A 1 120 ? -2.876 -6.219 5.344 1.00 84.44 120 GLU A N 1
ATOM 927 C CA . GLU A 1 120 ? -1.704 -7.090 5.201 1.00 84.44 120 GLU A CA 1
ATOM 928 C C . GLU A 1 120 ? -1.419 -7.473 3.745 1.00 84.44 120 GLU A C 1
ATOM 930 O O . GLU A 1 120 ? -0.250 -7.480 3.342 1.00 84.44 120 GLU A O 1
ATOM 935 N N . SER A 1 121 ? -2.463 -7.728 2.944 1.00 79.88 121 SER A N 1
ATOM 936 C CA . SER A 1 121 ? -2.316 -8.023 1.512 1.00 79.88 121 SER A CA 1
ATOM 937 C C . SER A 1 121 ? -1.671 -6.857 0.762 1.00 79.88 121 SER A C 1
ATOM 939 O O . SER A 1 121 ? -0.714 -7.054 0.013 1.00 79.88 121 SER A O 1
ATOM 941 N N . LEU A 1 122 ? -2.112 -5.620 1.015 1.00 80.00 122 LEU A N 1
ATOM 942 C CA . LEU A 1 122 ? -1.566 -4.438 0.343 1.00 80.00 122 LEU A CA 1
ATOM 943 C C . LEU A 1 122 ? -0.173 -4.039 0.820 1.00 80.00 122 LEU A C 1
ATOM 945 O O . LEU A 1 122 ? 0.628 -3.554 0.016 1.00 80.00 122 LEU A O 1
ATOM 949 N N . ALA A 1 123 ? 0.148 -4.281 2.092 1.00 81.31 123 ALA A N 1
ATOM 950 C CA . ALA A 1 123 ? 1.462 -3.978 2.651 1.00 81.31 123 ALA A CA 1
ATOM 951 C C . ALA A 1 123 ? 2.601 -4.665 1.871 1.00 81.31 123 ALA A C 1
ATOM 953 O O . ALA A 1 123 ? 3.650 -4.059 1.658 1.00 81.31 123 ALA A O 1
ATOM 954 N N . GLY A 1 124 ? 2.387 -5.888 1.368 1.00 78.62 124 GLY A N 1
ATOM 955 C CA . GLY A 1 124 ? 3.375 -6.603 0.549 1.00 78.62 124 GLY A CA 1
ATOM 956 C C . GLY A 1 124 ? 3.726 -5.898 -0.770 1.00 78.62 124 GLY A C 1
ATOM 957 O O . GLY A 1 124 ? 4.852 -6.018 -1.258 1.00 78.62 124 GLY A O 1
ATOM 958 N N . PHE A 1 125 ? 2.804 -5.104 -1.323 1.00 86.56 125 PHE A N 1
ATOM 959 C CA . PHE A 1 125 ? 3.006 -4.385 -2.584 1.00 86.56 125 PHE A CA 1
ATOM 960 C C . PHE A 1 125 ? 3.780 -3.072 -2.427 1.00 86.56 125 PHE A C 1
ATOM 962 O O . PHE A 1 125 ? 4.271 -2.557 -3.431 1.00 86.56 125 PHE A O 1
ATOM 969 N N . VAL A 1 126 ? 3.973 -2.565 -1.201 1.00 84.12 126 VAL A N 1
ATOM 970 C CA . VAL A 1 126 ? 4.798 -1.368 -0.928 1.00 84.12 126 VAL A CA 1
ATOM 971 C C . VAL A 1 126 ? 6.219 -1.562 -1.462 1.00 84.12 126 VAL A C 1
ATOM 973 O O . VAL A 1 126 ? 6.775 -0.684 -2.116 1.00 84.12 126 VAL A O 1
ATOM 976 N N . TYR A 1 127 ? 6.785 -2.755 -1.267 1.00 82.62 127 TYR A N 1
ATOM 977 C CA . TYR A 1 127 ? 8.101 -3.099 -1.800 1.00 82.62 127 TYR A CA 1
ATOM 978 C C . TYR A 1 127 ? 8.141 -3.047 -3.332 1.00 82.62 127 TYR A C 1
ATOM 980 O O . TYR A 1 127 ? 9.066 -2.483 -3.919 1.00 82.62 127 TYR A O 1
ATOM 988 N N . LEU A 1 128 ? 7.125 -3.610 -3.993 1.00 86.50 128 LEU A N 1
ATOM 989 C CA . LEU A 1 128 ? 7.051 -3.607 -5.452 1.00 86.50 128 LEU A CA 1
ATOM 990 C C . LEU A 1 128 ? 6.884 -2.184 -5.994 1.00 86.50 128 LEU A C 1
ATOM 992 O O . LEU A 1 128 ? 7.554 -1.825 -6.958 1.00 86.50 128 LEU A O 1
ATOM 996 N N . ALA A 1 129 ? 6.069 -1.358 -5.341 1.00 87.69 129 ALA A N 1
ATOM 997 C CA . ALA A 1 129 ? 5.912 0.055 -5.664 1.00 87.69 129 ALA A CA 1
ATOM 998 C C . ALA A 1 129 ? 7.238 0.828 -5.547 1.00 87.69 129 ALA A C 1
ATOM 1000 O O . ALA A 1 129 ? 7.563 1.634 -6.420 1.00 87.69 129 ALA A O 1
ATOM 1001 N N . ARG A 1 130 ? 8.029 0.542 -4.504 1.00 85.19 130 ARG A N 1
ATOM 1002 C CA . ARG A 1 130 ? 9.314 1.199 -4.243 1.00 85.19 130 ARG A CA 1
ATOM 1003 C C . ARG A 1 130 ? 10.400 0.791 -5.232 1.00 85.19 130 ARG A C 1
ATOM 1005 O O . ARG A 1 130 ? 11.122 1.649 -5.727 1.00 85.19 130 ARG A O 1
ATOM 1012 N N . PHE A 1 131 ? 10.541 -0.502 -5.511 1.00 82.31 131 PHE A N 1
ATOM 1013 C CA . PHE A 1 131 ? 11.747 -1.025 -6.163 1.00 82.31 131 PHE A CA 1
ATOM 1014 C C . PHE A 1 131 ? 11.534 -1.583 -7.570 1.00 82.31 131 PHE A C 1
ATOM 1016 O O . PHE A 1 131 ? 12.516 -1.814 -8.276 1.00 82.31 131 PHE A O 1
ATOM 1023 N N . ARG A 1 132 ? 10.294 -1.809 -8.026 1.00 84.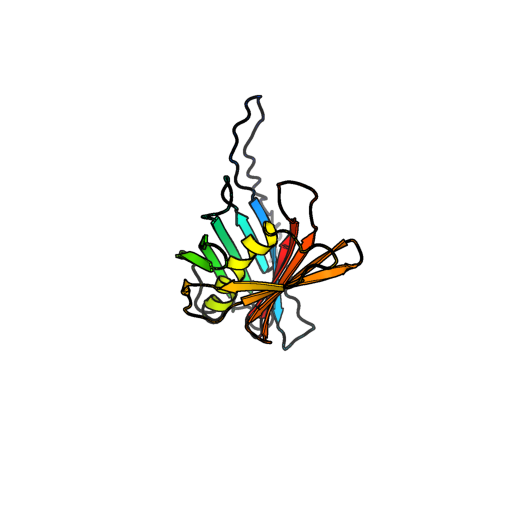19 132 ARG A N 1
ATOM 1024 C CA . ARG A 1 132 ? 10.073 -2.222 -9.420 1.00 84.19 132 ARG A CA 1
ATOM 1025 C C . ARG A 1 132 ? 10.121 -1.022 -10.351 1.00 84.19 132 ARG A C 1
ATOM 1027 O O . ARG A 1 132 ? 9.506 0.010 -10.095 1.00 84.19 132 ARG A O 1
ATOM 1034 N N . ARG A 1 133 ? 10.834 -1.194 -11.464 1.00 85.69 133 ARG A N 1
ATOM 1035 C CA . ARG A 1 133 ? 10.917 -0.194 -12.526 1.00 85.69 133 ARG A CA 1
ATOM 1036 C C . ARG A 1 133 ? 9.519 0.100 -13.067 1.00 85.69 133 ARG A C 1
ATOM 1038 O O . ARG A 1 133 ? 8.780 -0.831 -13.394 1.00 85.69 133 ARG A O 1
ATOM 1045 N N . VAL A 1 134 ? 9.197 1.380 -13.202 1.00 87.00 134 VAL A N 1
ATOM 1046 C CA . VAL A 1 134 ? 8.033 1.819 -13.974 1.00 87.00 134 VAL A CA 1
ATOM 1047 C C . VAL A 1 134 ? 8.219 1.396 -15.443 1.00 87.00 134 VAL A C 1
ATOM 1049 O O . VAL A 1 134 ? 9.314 1.584 -15.981 1.00 87.00 134 VAL A O 1
ATOM 1052 N N . PRO A 1 135 ? 7.203 0.806 -16.100 1.00 87.19 135 PRO A N 1
ATOM 1053 C CA . PRO A 1 135 ? 7.270 0.482 -17.525 1.00 87.19 135 PRO A CA 1
ATOM 1054 C C . PRO A 1 135 ? 7.589 1.712 -18.385 1.00 87.19 135 PRO A C 1
ATOM 1056 O O . PRO A 1 135 ? 7.074 2.802 -18.134 1.00 87.19 135 PRO A O 1
ATOM 1059 N N . ALA A 1 136 ? 8.444 1.542 -19.393 1.00 85.81 136 ALA A N 1
ATOM 1060 C CA . ALA A 1 136 ? 8.760 2.619 -20.332 1.00 85.81 136 ALA A CA 1
ATOM 1061 C C . ALA A 1 136 ? 7.579 2.882 -21.294 1.00 85.81 136 ALA A C 1
ATOM 1063 O O . ALA A 1 136 ? 6.726 2.006 -21.466 1.00 85.81 136 ALA A O 1
ATOM 1064 N N . PRO A 1 137 ? 7.514 4.054 -21.957 1.00 82.88 137 PRO A N 1
ATOM 1065 C CA . PRO A 1 137 ? 6.520 4.296 -23.000 1.00 82.88 137 PRO A CA 1
ATOM 1066 C C . PRO A 1 137 ? 6.545 3.193 -24.069 1.00 82.88 137 PRO A C 1
ATOM 1068 O O . PRO A 1 1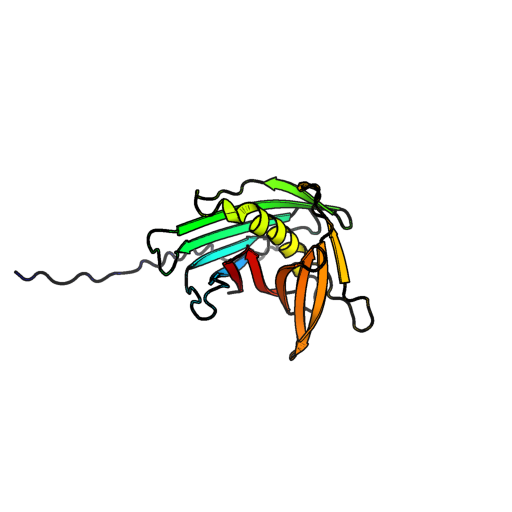37 ? 7.606 2.861 -24.591 1.00 82.88 137 PRO A O 1
ATOM 1071 N N . GLY A 1 138 ? 5.378 2.627 -24.385 1.00 83.69 138 GLY A N 1
ATOM 1072 C CA . GLY A 1 138 ? 5.234 1.529 -25.350 1.00 83.69 138 GLY A CA 1
ATOM 1073 C C . GLY A 1 138 ? 5.397 0.120 -24.768 1.00 83.69 138 GLY A C 1
ATOM 1074 O O . GLY A 1 138 ? 5.116 -0.850 -25.467 1.00 83.69 138 GLY A O 1
ATOM 1075 N N . GLU A 1 139 ? 5.795 -0.022 -23.501 1.00 89.81 139 GLU A N 1
ATOM 1076 C CA . GLU A 1 139 ? 5.746 -1.309 -22.802 1.00 89.81 139 GLU A CA 1
ATOM 1077 C C . GLU A 1 139 ? 4.356 -1.587 -22.225 1.00 89.81 139 GLU A C 1
ATOM 1079 O O . GLU A 1 139 ? 3.595 -0.666 -21.926 1.00 89.81 139 GLU A O 1
ATOM 1084 N N . ASP A 1 140 ? 4.054 -2.869 -21.996 1.00 88.56 140 ASP A N 1
ATOM 1085 C CA . ASP A 1 140 ? 2.863 -3.272 -21.249 1.00 88.56 140 ASP A CA 1
ATOM 1086 C C . ASP A 1 140 ? 2.847 -2.561 -19.876 1.00 88.56 140 ASP A C 1
ATOM 1088 O O . ASP A 1 140 ? 3.803 -2.722 -19.100 1.00 88.56 140 ASP A O 1
ATOM 1092 N N . PRO A 1 141 ? 1.804 -1.773 -19.555 1.00 90.12 141 PRO A N 1
ATOM 1093 C CA . PRO A 1 141 ? 1.684 -1.082 -18.278 1.00 90.12 141 PRO A CA 1
ATOM 1094 C C . PRO A 1 141 ? 1.274 -2.008 -17.129 1.00 90.12 141 PRO A C 1
ATOM 1096 O O . PRO A 1 141 ? 1.189 -1.545 -15.992 1.00 90.12 141 PRO A O 1
ATOM 1099 N N . SER A 1 142 ? 0.997 -3.288 -17.380 1.00 90.06 142 SER A N 1
ATOM 1100 C CA . SER A 1 142 ? 0.524 -4.233 -16.374 1.00 90.06 142 SER A CA 1
ATOM 1101 C C . SER A 1 142 ? 1.592 -5.262 -15.984 1.00 90.06 142 SER A C 1
ATOM 1103 O O . SER A 1 142 ? 2.417 -5.711 -16.781 1.00 90.06 142 SER A O 1
ATOM 1105 N N . ARG A 1 143 ? 1.623 -5.636 -14.702 1.00 87.94 143 ARG A N 1
ATOM 1106 C CA . ARG A 1 143 ? 2.490 -6.688 -14.150 1.00 87.94 143 ARG A CA 1
ATOM 1107 C C . ARG A 1 143 ? 1.695 -7.528 -13.153 1.00 87.94 143 ARG A C 1
ATOM 1109 O O . ARG A 1 143 ? 1.180 -7.001 -12.175 1.00 87.94 143 ARG A O 1
ATOM 1116 N N . GLU A 1 144 ? 1.615 -8.833 -13.372 1.00 87.06 144 GLU A N 1
ATOM 1117 C CA . GLU A 1 144 ? 0.937 -9.755 -12.449 1.00 87.06 144 GLU A CA 1
ATOM 1118 C C . GLU A 1 144 ? 1.891 -10.244 -11.348 1.00 87.06 144 GLU A C 1
ATOM 1120 O O . GLU A 1 144 ? 3.036 -10.614 -11.629 1.00 87.06 144 GLU A O 1
ATOM 1125 N N . TYR A 1 145 ? 1.393 -10.287 -10.114 1.00 85.62 145 TYR A N 1
ATOM 1126 C CA . TYR A 1 145 ? 2.055 -10.832 -8.930 1.00 85.62 145 TYR A CA 1
ATOM 1127 C C . TYR A 1 145 ? 1.076 -11.668 -8.103 1.00 85.62 145 TYR A C 1
ATOM 1129 O O . TYR A 1 145 ? -0.130 -11.467 -8.169 1.00 85.62 145 TYR A O 1
ATOM 1137 N N . ARG A 1 146 ? 1.572 -12.603 -7.292 1.00 83.00 146 ARG A N 1
ATOM 1138 C CA . ARG A 1 146 ? 0.731 -13.484 -6.461 1.00 83.00 146 ARG A CA 1
ATOM 1139 C C . ARG A 1 146 ? 1.164 -13.447 -5.004 1.00 83.00 146 ARG A C 1
ATOM 1141 O O . ARG A 1 146 ? 2.358 -13.528 -4.722 1.00 83.00 146 ARG A O 1
ATOM 1148 N N . LEU A 1 147 ? 0.204 -13.362 -4.081 1.00 80.69 147 LEU A N 1
ATOM 1149 C CA . LEU A 1 147 ? 0.449 -13.507 -2.643 1.00 80.69 147 LEU A CA 1
ATOM 1150 C C . LEU A 1 147 ? 0.297 -14.980 -2.243 1.00 80.69 147 LEU A C 1
ATOM 1152 O O . LEU A 1 147 ? -0.804 -15.475 -2.025 1.00 80.69 147 LEU A O 1
ATOM 1156 N N . MET A 1 148 ? 1.421 -15.685 -2.107 1.00 76.25 148 MET A N 1
ATOM 1157 C CA . MET A 1 148 ? 1.434 -17.148 -1.940 1.00 76.25 148 MET A CA 1
ATOM 1158 C C . MET A 1 148 ? 0.808 -17.641 -0.630 1.00 76.25 148 MET A C 1
ATOM 1160 O O . MET A 1 148 ? 0.364 -18.779 -0.543 1.00 76.25 148 MET A O 1
ATOM 1164 N N . HIS A 1 149 ? 0.793 -16.809 0.409 1.00 68.88 149 HIS A N 1
ATOM 1165 C CA . HIS A 1 149 ? 0.365 -17.203 1.752 1.00 68.88 149 HIS A CA 1
ATOM 1166 C C . HIS A 1 149 ? -1.155 -17.157 1.962 1.00 68.88 149 HIS A C 1
ATOM 1168 O O . HIS A 1 149 ? -1.632 -17.644 2.980 1.00 68.88 149 HIS A O 1
ATOM 1174 N N . MET A 1 150 ? -1.907 -16.586 1.017 1.00 60.91 150 MET A N 1
ATOM 1175 C CA . MET A 1 150 ? -3.370 -16.526 1.082 1.00 60.91 150 MET A CA 1
ATOM 1176 C C . MET A 1 150 ? -4.047 -17.578 0.192 1.00 60.91 150 MET A C 1
ATOM 1178 O O . MET A 1 150 ? -5.269 -17.602 0.129 1.00 60.91 150 MET A O 1
ATOM 1182 N N . GLY A 1 151 ? -3.283 -18.410 -0.538 1.00 58.50 151 GLY A N 1
ATOM 1183 C CA . GLY A 1 151 ? -3.840 -19.311 -1.564 1.00 58.50 151 GLY A CA 1
ATOM 1184 C C . GLY A 1 151 ? -4.685 -18.586 -2.626 1.00 58.50 151 GLY A C 1
ATOM 1185 O O . GLY A 1 151 ? -5.456 -19.221 -3.337 1.00 58.50 151 GLY A O 1
ATOM 1186 N N . GLY A 1 152 ? -4.576 -17.255 -2.674 1.00 59.19 152 GLY A N 1
ATOM 1187 C CA . GLY A 1 152 ? -5.533 -16.362 -3.305 1.00 59.19 152 GLY A CA 1
ATOM 1188 C C . GLY A 1 152 ? -5.202 -16.051 -4.763 1.00 59.19 152 GLY A C 1
ATOM 1189 O O . GLY A 1 152 ? -4.129 -16.417 -5.259 1.00 59.19 152 GLY A O 1
ATOM 1190 N N . PRO A 1 153 ? -6.126 -15.374 -5.460 1.00 66.25 153 PRO A N 1
ATOM 1191 C CA . PRO A 1 153 ? -5.962 -14.996 -6.858 1.00 66.25 153 PRO A CA 1
ATOM 1192 C C . PRO A 1 153 ? -4.745 -14.087 -7.080 1.00 66.25 153 PRO A C 1
ATOM 1194 O O . PRO A 1 153 ? -4.197 -13.466 -6.167 1.00 66.25 153 PRO A O 1
ATOM 1197 N N . GLY A 1 154 ? -4.291 -14.038 -8.333 1.00 79.06 154 GLY A N 1
ATOM 1198 C CA . GLY A 1 154 ? -3.242 -13.113 -8.738 1.00 79.06 154 GLY A CA 1
ATOM 1199 C C . GLY A 1 154 ? -3.704 -11.663 -8.623 1.00 79.06 154 GLY A C 1
ATOM 1200 O O . GLY A 1 154 ? -4.836 -11.326 -8.964 1.00 79.06 154 GLY A O 1
ATOM 1201 N N . TYR A 1 155 ? -2.796 -10.806 -8.170 1.00 87.06 155 TYR A N 1
ATOM 1202 C CA . TYR A 1 155 ? -2.956 -9.364 -8.168 1.00 87.06 155 TYR A CA 1
ATOM 1203 C C . TYR A 1 155 ? -2.276 -8.764 -9.396 1.00 87.06 155 TYR A C 1
ATOM 1205 O O . TYR A 1 155 ? -1.102 -9.029 -9.670 1.00 87.06 155 TYR A O 1
ATOM 1213 N N . THR A 1 156 ? -2.979 -7.887 -10.103 1.00 89.06 156 THR A N 1
ATOM 1214 C CA . THR A 1 156 ? -2.421 -7.138 -11.230 1.00 89.06 156 THR A CA 1
ATOM 1215 C C . THR A 1 156 ? -2.047 -5.736 -10.779 1.00 89.06 156 THR A C 1
ATOM 1217 O O . THR A 1 156 ? -2.880 -4.953 -10.319 1.00 89.06 156 THR A O 1
ATOM 1220 N N . LEU A 1 157 ? -0.770 -5.412 -10.947 1.00 91.69 157 LEU A N 1
ATOM 1221 C CA . LEU A 1 157 ? -0.219 -4.072 -10.832 1.00 91.69 157 LEU A CA 1
ATOM 1222 C C . LEU A 1 157 ? -0.380 -3.353 -12.166 1.00 91.69 157 LEU A C 1
ATOM 1224 O O . LEU A 1 157 ? 0.107 -3.848 -13.174 1.00 91.69 157 LEU A O 1
ATOM 1228 N N . THR A 1 158 ? -1.047 -2.203 -12.184 1.00 91.81 158 THR A N 1
ATOM 1229 C CA . THR A 1 158 ? -1.223 -1.395 -13.405 1.00 91.81 158 THR A CA 1
ATOM 1230 C C . THR A 1 158 ? -0.649 -0.004 -13.198 1.00 91.81 158 THR A C 1
ATOM 1232 O O . THR A 1 158 ? -1.046 0.686 -12.257 1.00 91.81 158 THR A O 1
ATOM 1235 N N . TYR A 1 159 ? 0.271 0.397 -14.072 1.00 92.12 159 TYR A N 1
ATOM 1236 C CA . TYR A 1 159 ? 0.941 1.693 -14.044 1.00 92.12 159 TYR A CA 1
ATOM 1237 C C . TYR A 1 159 ? 0.253 2.666 -15.002 1.00 92.12 159 TYR A C 1
ATOM 1239 O O . TYR A 1 159 ? -0.026 2.335 -16.152 1.00 92.12 159 TYR A O 1
ATOM 1247 N N . ARG A 1 160 ? -0.003 3.887 -14.539 1.00 91.38 160 ARG A N 1
ATOM 1248 C CA . ARG A 1 160 ? -0.579 4.964 -15.343 1.00 91.38 160 ARG A CA 1
ATOM 1249 C C . ARG A 1 160 ? 0.201 6.248 -15.115 1.00 91.38 160 ARG A C 1
ATOM 1251 O O . ARG A 1 160 ? 0.238 6.758 -13.997 1.00 91.38 160 ARG A O 1
ATO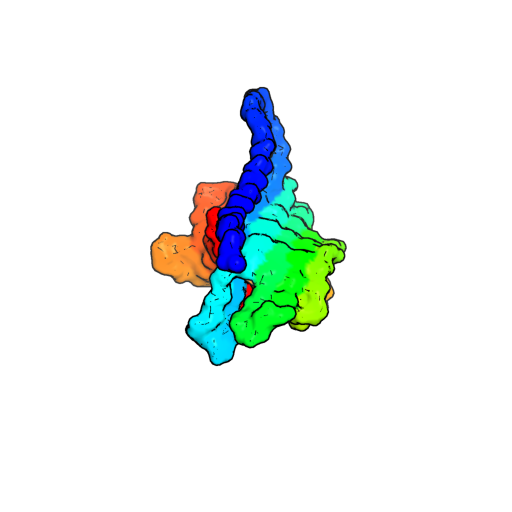M 1258 N N . SER A 1 161 ? 0.785 6.790 -16.177 1.00 87.81 161 SER A N 1
ATOM 1259 C CA . SER A 1 161 ? 1.411 8.111 -16.127 1.00 87.81 161 SER A CA 1
ATOM 1260 C C . SER A 1 161 ? 0.375 9.184 -15.800 1.00 87.81 161 SER A C 1
ATOM 1262 O O . SER A 1 161 ? -0.756 9.150 -16.297 1.00 87.81 161 SER A O 1
ATOM 1264 N N . ARG A 1 162 ? 0.764 10.135 -14.957 1.00 84.25 162 ARG A N 1
ATOM 1265 C CA . ARG A 1 162 ? -0.014 11.327 -14.625 1.00 84.25 162 ARG A CA 1
ATOM 1266 C C . ARG A 1 162 ? 0.665 12.571 -15.186 1.00 84.25 162 ARG A C 1
ATOM 1268 O O . ARG A 1 162 ? 1.787 12.533 -15.689 1.00 84.25 162 ARG A O 1
ATOM 1275 N N . GLU A 1 163 ? -0.046 13.685 -15.094 1.00 73.25 163 GLU A N 1
ATOM 1276 C CA . GLU A 1 163 ? 0.522 15.006 -15.341 1.00 73.25 163 GLU A CA 1
ATOM 1277 C C . GLU A 1 163 ? 1.707 15.256 -14.390 1.00 73.25 163 GLU A C 1
ATOM 1279 O O . GLU A 1 163 ? 1.733 14.729 -13.278 1.00 73.25 163 GLU A O 1
ATOM 1284 N N . GLN A 1 164 ? 2.689 16.049 -14.832 1.00 76.00 164 GLN A N 1
ATOM 1285 C CA . GLN A 1 164 ? 3.899 16.413 -14.068 1.00 76.00 164 GLN A CA 1
ATOM 1286 C C . GLN A 1 164 ? 4.918 15.279 -13.823 1.00 76.00 164 GLN A C 1
ATOM 1288 O O . GLN A 1 164 ? 5.847 15.456 -13.042 1.00 76.00 164 GLN A O 1
ATOM 1293 N N . GLY A 1 165 ? 4.797 14.139 -14.513 1.00 80.88 165 GLY A N 1
ATOM 1294 C CA . GLY A 1 165 ? 5.802 13.062 -14.476 1.00 80.88 165 GLY A CA 1
ATOM 1295 C C . GLY A 1 165 ? 5.630 12.049 -13.338 1.00 80.88 165 GLY A C 1
ATOM 1296 O O . GLY A 1 165 ? 6.368 11.065 -13.287 1.00 80.88 165 GLY A O 1
ATOM 1297 N N . ASP A 1 166 ? 4.631 12.238 -12.473 1.00 89.44 166 ASP A N 1
ATOM 1298 C CA . ASP A 1 166 ? 4.236 11.243 -11.476 1.00 89.44 166 ASP A CA 1
ATOM 1299 C C . ASP A 1 166 ? 3.550 10.033 -12.133 1.00 89.44 166 ASP A C 1
ATOM 1301 O O . ASP A 1 166 ? 2.953 10.117 -13.211 1.00 89.44 166 ASP A O 1
ATOM 1305 N N . VAL A 1 167 ? 3.587 8.888 -11.453 1.00 90.75 167 VAL A N 1
ATOM 1306 C CA . VAL A 1 167 ? 2.985 7.633 -11.921 1.00 90.75 167 VAL A CA 1
ATOM 1307 C C . VAL A 1 167 ? 2.063 7.074 -10.851 1.00 90.75 167 VAL A C 1
ATOM 1309 O O . VAL A 1 167 ? 2.437 6.937 -9.690 1.00 90.75 167 VAL A O 1
ATOM 1312 N N . GLU A 1 168 ? 0.844 6.719 -11.238 1.00 93.56 168 GLU A N 1
ATOM 1313 C CA . GLU A 1 168 ? -0.073 5.980 -10.382 1.00 93.56 168 GLU A CA 1
ATOM 1314 C C . GLU A 1 168 ? 0.077 4.482 -10.630 1.00 93.56 168 GLU A C 1
ATOM 1316 O O . GLU A 1 168 ? -0.129 3.998 -11.741 1.00 93.56 168 GLU A O 1
ATOM 1321 N N . LEU A 1 169 ? 0.400 3.738 -9.581 1.00 93.25 169 LEU A N 1
ATOM 1322 C CA . LEU A 1 169 ? 0.381 2.282 -9.572 1.00 93.25 169 LEU A CA 1
ATOM 1323 C C . LEU A 1 169 ? -0.884 1.811 -8.853 1.00 93.25 169 LEU A C 1
ATOM 1325 O O . LEU A 1 169 ? -1.081 2.127 -7.685 1.00 93.25 169 LEU A O 1
ATOM 1329 N N . SER A 1 170 ? -1.732 1.031 -9.516 1.00 93.81 170 SER A N 1
ATOM 1330 C CA . SER A 1 170 ? -2.937 0.436 -8.921 1.00 93.81 170 SER A CA 1
ATOM 1331 C C . SER A 1 170 ? -2.758 -1.055 -8.669 1.00 93.81 170 SER A C 1
ATOM 1333 O O . SER A 1 170 ? -2.243 -1.752 -9.539 1.00 93.81 170 SER A O 1
ATOM 1335 N N . VAL A 1 171 ? -3.230 -1.543 -7.518 1.00 92.19 171 VAL A N 1
ATOM 1336 C CA . VAL A 1 171 ? -3.276 -2.977 -7.181 1.00 92.19 171 VAL A CA 1
ATOM 1337 C C . VAL A 1 171 ? -4.704 -3.476 -7.360 1.00 92.19 171 VAL A C 1
ATOM 1339 O O . VAL A 1 171 ? -5.623 -2.925 -6.740 1.00 92.19 171 VAL A O 1
ATOM 1342 N N . ARG A 1 172 ? -4.895 -4.488 -8.209 1.00 89.12 172 ARG A N 1
ATOM 1343 C CA . ARG A 1 172 ? -6.213 -5.044 -8.540 1.00 89.12 172 ARG A CA 1
ATOM 1344 C C . ARG A 1 172 ? -6.270 -6.552 -8.352 1.00 89.12 172 ARG A C 1
ATOM 1346 O O . ARG A 1 172 ? -5.281 -7.224 -8.613 1.00 89.12 172 ARG A O 1
ATOM 1353 N N . GLU A 1 173 ? -7.435 -7.049 -7.968 1.00 87.50 173 GLU A N 1
ATOM 1354 C CA . GLU A 1 173 ? -7.802 -8.466 -7.945 1.00 87.50 173 GLU A CA 1
ATOM 1355 C C . GLU A 1 173 ? -8.988 -8.628 -8.905 1.00 87.50 173 GLU A C 1
ATOM 1357 O O . GLU A 1 173 ? -10.097 -8.175 -8.621 1.00 87.50 173 GLU A O 1
ATOM 1362 N N . GLY A 1 174 ? -8.735 -9.139 -10.114 1.00 85.19 174 GLY A N 1
ATOM 1363 C CA . GLY A 1 174 ? -9.697 -9.018 -11.216 1.00 85.19 174 GLY A CA 1
ATOM 1364 C C . GLY A 1 174 ? -10.069 -7.550 -11.484 1.00 85.19 174 GLY A C 1
ATOM 1365 O O . GLY A 1 174 ? -9.199 -6.711 -11.747 1.00 85.19 174 GLY A O 1
ATOM 1366 N N . ASP A 1 175 ? -11.363 -7.234 -11.386 1.00 84.94 175 ASP A N 1
ATOM 1367 C CA . ASP A 1 175 ? -11.885 -5.877 -11.576 1.00 84.94 175 ASP A CA 1
ATOM 1368 C C . ASP A 1 175 ? -11.916 -5.022 -10.300 1.00 84.94 175 ASP A C 1
ATOM 1370 O O . ASP A 1 175 ? -12.130 -3.803 -10.366 1.00 84.94 175 ASP A O 1
ATOM 1374 N N . GLU A 1 176 ? -11.654 -5.617 -9.140 1.00 87.19 176 GLU A N 1
ATOM 1375 C CA . GLU A 1 176 ? -11.665 -4.906 -7.868 1.00 87.19 176 GLU A CA 1
ATOM 1376 C C . GLU A 1 176 ? -10.339 -4.169 -7.649 1.00 87.19 176 GLU A C 1
ATOM 1378 O O . GLU A 1 176 ? -9.252 -4.717 -7.837 1.00 87.19 176 GLU A O 1
ATOM 1383 N N . ARG A 1 177 ? -10.404 -2.897 -7.235 1.00 88.00 177 ARG A N 1
ATOM 1384 C CA . ARG A 1 177 ? -9.220 -2.112 -6.858 1.00 88.00 177 ARG A CA 1
ATOM 1385 C C . ARG A 1 177 ? -9.016 -2.175 -5.350 1.00 88.00 177 ARG A C 1
ATOM 1387 O O . ARG A 1 177 ? -9.812 -1.631 -4.594 1.00 88.00 177 ARG A O 1
ATOM 1394 N N . HIS A 1 178 ? -7.891 -2.738 -4.931 1.00 87.62 178 HIS A N 1
ATOM 1395 C CA . HIS A 1 178 ? -7.549 -2.883 -3.516 1.00 87.62 178 HIS A CA 1
ATOM 1396 C C . HIS A 1 178 ? -6.753 -1.678 -3.015 1.00 87.62 178 HIS A C 1
ATOM 1398 O O . HIS A 1 178 ? -6.937 -1.228 -1.889 1.00 87.62 178 HIS A O 1
ATOM 1404 N N . GLY A 1 179 ? -5.906 -1.087 -3.856 1.00 90.88 179 GLY A N 1
ATOM 1405 C CA . GLY A 1 179 ? -5.108 0.059 -3.440 1.00 90.88 179 GLY A CA 1
ATOM 1406 C C . GLY A 1 179 ? -4.429 0.795 -4.580 1.00 90.88 179 GLY A C 1
ATOM 1407 O O . GLY A 1 179 ? -4.595 0.474 -5.764 1.00 90.88 179 GLY A O 1
ATOM 1408 N N . SER A 1 180 ? -3.664 1.814 -4.202 1.00 92.69 180 SER A N 1
ATOM 1409 C CA . SER A 1 180 ? -2.940 2.658 -5.147 1.00 92.69 180 SER A CA 1
ATOM 1410 C C . SER A 1 180 ? -1.704 3.289 -4.536 1.00 92.69 180 SER A C 1
ATOM 1412 O O . SER A 1 180 ? -1.740 3.658 -3.367 1.00 92.69 180 SER A O 1
ATOM 1414 N N . PHE A 1 181 ? -0.680 3.532 -5.341 1.00 92.62 181 PHE A N 1
ATOM 1415 C CA . PHE A 1 181 ? 0.531 4.250 -4.973 1.00 92.62 181 PHE A CA 1
ATOM 1416 C C . PHE A 1 181 ? 0.734 5.411 -5.944 1.00 92.62 181 PHE A C 1
ATOM 1418 O O . PHE A 1 181 ? 0.608 5.230 -7.153 1.00 92.62 181 PHE A O 1
ATOM 1425 N N . LEU A 1 182 ? 1.056 6.590 -5.419 1.00 93.00 182 LEU A N 1
ATOM 1426 C CA . LEU A 1 182 ? 1.554 7.713 -6.202 1.00 93.00 182 LEU A CA 1
ATOM 1427 C C . LEU A 1 182 ? 3.077 7.703 -6.120 1.00 93.00 182 LEU A C 1
ATOM 1429 O O . LEU A 1 182 ? 3.649 7.852 -5.036 1.00 93.00 182 LEU A O 1
ATOM 1433 N N . LEU A 1 183 ? 3.706 7.498 -7.266 1.00 91.69 183 LEU A N 1
ATOM 1434 C CA . LEU A 1 183 ? 5.137 7.308 -7.409 1.00 91.69 183 LEU A CA 1
ATOM 1435 C C . LEU A 1 183 ? 5.752 8.524 -8.088 1.00 91.69 183 LEU A C 1
ATOM 1437 O O . LEU A 1 183 ? 5.241 8.995 -9.101 1.00 91.69 183 LEU A O 1
ATOM 1441 N N . GLU A 1 184 ? 6.883 8.962 -7.556 1.00 89.88 184 GLU A N 1
ATOM 1442 C CA . GLU A 1 184 ? 7.831 9.840 -8.230 1.00 89.88 184 GLU A CA 1
ATOM 1443 C C . GLU A 1 184 ? 8.993 8.959 -8.710 1.00 89.88 184 GLU A C 1
ATOM 1445 O O . GLU A 1 184 ? 9.779 8.472 -7.883 1.00 89.88 184 GLU A O 1
ATOM 1450 N N . PRO A 1 185 ? 9.076 8.658 -10.021 1.00 84.75 185 PRO A N 1
ATOM 1451 C CA . PRO A 1 185 ? 10.181 7.881 -10.562 1.00 84.75 185 PRO A CA 1
ATOM 1452 C C . PRO A 1 185 ? 11.492 8.623 -10.295 1.00 84.75 185 PRO A C 1
ATOM 1454 O O . PRO A 1 185 ? 11.627 9.788 -10.663 1.00 84.75 185 PRO A O 1
ATOM 1457 N N . THR A 1 186 ? 12.462 7.968 -9.657 1.00 78.50 186 THR A N 1
ATOM 1458 C CA . THR A 1 186 ? 13.783 8.574 -9.456 1.00 78.50 186 THR A CA 1
ATOM 1459 C C . THR A 1 186 ? 14.768 8.009 -10.470 1.00 78.50 186 THR A C 1
ATOM 1461 O O . THR A 1 186 ? 14.800 6.807 -10.743 1.00 78.50 186 THR A O 1
ATOM 1464 N N . SER A 1 187 ? 15.576 8.883 -11.058 1.00 61.75 187 SER A N 1
ATOM 1465 C CA . SER A 1 187 ? 16.684 8.508 -11.930 1.00 61.75 187 SER A CA 1
ATOM 1466 C C . SER A 1 187 ? 17.877 8.077 -11.067 1.00 61.75 187 SER A C 1
ATOM 1468 O O . SER A 1 187 ? 18.739 8.888 -10.742 1.00 61.75 187 SER A O 1
ATOM 1470 N N . GLY A 1 188 ? 17.901 6.811 -10.633 1.00 61.97 188 GLY A N 1
ATOM 1471 C CA . GLY A 1 188 ? 18.995 6.236 -9.841 1.00 61.97 188 GLY A CA 1
ATOM 1472 C C . GLY A 1 188 ? 18.727 4.809 -9.346 1.00 61.97 188 GLY A C 1
ATOM 1473 O O . GLY A 1 188 ? 17.635 4.269 -9.510 1.00 61.97 188 GLY A O 1
ATOM 1474 N N . SER A 1 189 ? 19.720 4.187 -8.699 1.00 55.78 189 SER A N 1
ATOM 14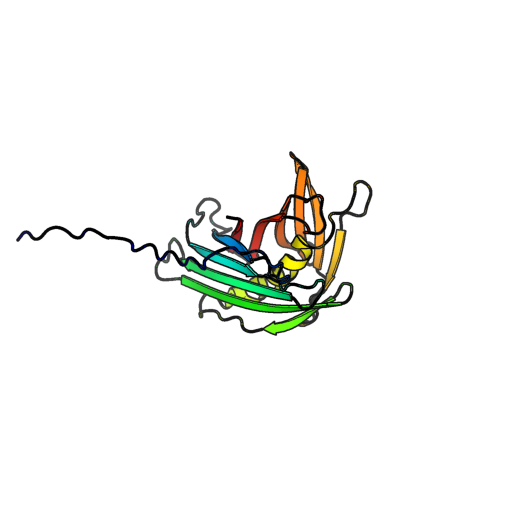75 C CA . SER A 1 189 ? 19.625 2.823 -8.136 1.00 55.78 189 SER A CA 1
ATOM 1476 C C . SER A 1 189 ? 18.696 2.709 -6.918 1.00 55.78 189 SER A C 1
ATOM 1478 O O . SER A 1 189 ? 18.426 1.607 -6.443 1.00 55.78 189 SER A O 1
ATOM 1480 N N . GLY A 1 190 ? 18.188 3.838 -6.417 1.00 64.44 190 GLY A N 1
ATOM 1481 C CA . GLY A 1 190 ? 17.372 3.912 -5.212 1.00 64.44 190 GLY A CA 1
ATOM 1482 C C . GLY A 1 190 ? 15.906 3.507 -5.381 1.00 64.44 190 GLY A C 1
ATOM 1483 O O . GLY A 1 190 ? 15.235 3.408 -4.363 1.00 64.44 190 GLY A O 1
ATOM 1484 N N . GLY A 1 191 ? 15.389 3.288 -6.599 1.00 79.81 191 GLY A N 1
ATOM 1485 C CA . GLY A 1 191 ? 13.972 2.962 -6.872 1.00 79.81 191 GLY A CA 1
ATOM 1486 C C . GLY A 1 191 ? 13.027 4.180 -6.895 1.00 79.81 191 GLY A C 1
ATOM 1487 O O . GLY A 1 191 ? 13.460 5.311 -6.714 1.00 79.81 191 GLY A O 1
ATOM 1488 N N . ASN A 1 192 ? 11.717 3.981 -7.058 1.00 85.12 192 ASN A N 1
ATOM 1489 C CA . ASN A 1 192 ? 10.712 5.061 -7.085 1.00 85.12 192 ASN A CA 1
ATOM 1490 C C . ASN A 1 192 ? 10.445 5.620 -5.686 1.00 85.12 192 ASN A C 1
ATOM 1492 O O . ASN A 1 192 ? 10.241 4.830 -4.769 1.00 85.12 192 ASN A O 1
ATOM 1496 N N . ARG A 1 193 ? 10.333 6.937 -5.503 1.00 86.44 193 ARG A N 1
ATOM 1497 C CA . ARG A 1 193 ? 9.848 7.499 -4.233 1.00 86.44 193 ARG A CA 1
ATOM 1498 C C . ARG A 1 193 ? 8.330 7.340 -4.162 1.00 86.44 193 ARG A C 1
ATOM 1500 O O . ARG A 1 193 ? 7.619 7.739 -5.082 1.00 86.44 193 ARG A O 1
ATOM 1507 N N . ILE A 1 194 ? 7.816 6.787 -3.066 1.00 88.00 194 ILE A N 1
ATOM 1508 C CA . ILE A 1 194 ? 6.370 6.689 -2.836 1.00 88.00 194 ILE A CA 1
ATOM 1509 C C . ILE A 1 194 ? 5.920 7.980 -2.147 1.00 88.00 194 ILE A C 1
ATOM 1511 O O . ILE A 1 194 ? 6.181 8.188 -0.968 1.00 88.00 194 ILE A O 1
ATOM 1515 N N . LYS A 1 195 ? 5.240 8.865 -2.881 1.00 87.88 195 LYS A N 1
ATOM 1516 C CA . LYS A 1 195 ? 4.679 10.110 -2.324 1.00 87.88 195 LYS A CA 1
ATOM 1517 C C . LYS A 1 195 ? 3.476 9.826 -1.429 1.00 87.88 195 LYS A C 1
ATOM 1519 O O . LYS A 1 195 ? 3.239 10.510 -0.435 1.00 87.88 195 LYS A O 1
ATOM 1524 N N . ARG A 1 196 ? 2.679 8.833 -1.822 1.00 88.69 196 ARG A N 1
ATOM 1525 C CA . ARG A 1 196 ? 1.417 8.490 -1.170 1.00 88.69 196 ARG A CA 1
ATOM 1526 C C . ARG A 1 196 ? 1.023 7.062 -1.501 1.00 88.69 196 ARG A C 1
ATOM 1528 O O . ARG A 1 196 ? 1.245 6.629 -2.630 1.00 88.69 196 ARG A O 1
ATOM 1535 N N . PHE A 1 197 ? 0.363 6.360 -0.591 1.00 88.19 197 PHE A N 1
ATOM 1536 C CA . PHE A 1 197 ? -0.342 5.130 -0.939 1.00 88.19 197 PHE A CA 1
ATOM 1537 C C . PHE A 1 197 ? -1.661 4.981 -0.190 1.00 88.19 197 PHE A C 1
ATOM 1539 O O . PHE A 1 197 ? -1.840 5.517 0.898 1.00 88.19 197 PHE A O 1
ATOM 1546 N N . LYS A 1 198 ? -2.606 4.275 -0.806 1.00 88.69 198 LYS A N 1
ATOM 1547 C CA . LYS A 1 198 ? -3.965 4.088 -0.303 1.00 88.69 198 LYS A CA 1
ATOM 1548 C C . LYS A 1 198 ? -4.313 2.617 -0.221 1.00 88.69 198 LYS A C 1
ATOM 1550 O O . LYS A 1 198 ? -4.022 1.861 -1.149 1.00 88.69 198 LYS A O 1
ATOM 1555 N N . VAL A 1 199 ? -4.994 2.259 0.860 1.00 84.88 199 VAL A N 1
ATOM 1556 C CA . VAL A 1 199 ? -5.530 0.923 1.115 1.00 84.88 199 VAL A CA 1
ATOM 1557 C C . VAL A 1 199 ? -7.044 1.019 1.219 1.00 84.88 199 VAL A C 1
ATOM 1559 O O . VAL A 1 199 ? -7.552 1.656 2.139 1.00 84.88 199 VAL A O 1
ATOM 1562 N N . HIS A 1 200 ? -7.755 0.390 0.285 1.00 84.00 200 HIS A N 1
ATOM 1563 C CA . HIS A 1 200 ? -9.210 0.274 0.304 1.00 84.00 200 HIS A CA 1
ATOM 1564 C C . HIS A 1 200 ? -9.604 -0.984 1.088 1.00 84.00 200 HIS A C 1
ATOM 1566 O O . HIS A 1 200 ? -9.363 -2.115 0.664 1.00 84.00 200 HIS A O 1
ATOM 1572 N N . ALA A 1 201 ? -10.198 -0.777 2.258 1.00 75.69 201 ALA A N 1
ATOM 1573 C CA . ALA A 1 201 ? -10.607 -1.807 3.201 1.00 75.69 201 ALA A CA 1
ATOM 1574 C C . ALA A 1 201 ? -12.124 -1.698 3.441 1.00 75.69 201 ALA A C 1
ATOM 1576 O O . ALA A 1 201 ? -12.592 -1.257 4.492 1.00 75.69 201 ALA A O 1
ATOM 1577 N N . GLY A 1 202 ? -12.903 -2.039 2.410 1.00 75.38 202 GLY A N 1
ATOM 1578 C CA . GLY A 1 202 ? -14.362 -1.927 2.426 1.00 75.38 202 GLY A CA 1
ATOM 1579 C C . GLY A 1 202 ? -14.825 -0.470 2.488 1.00 75.38 202 GLY A C 1
ATOM 1580 O O . GLY A 1 202 ? -14.579 0.317 1.573 1.00 75.38 202 GLY A O 1
ATOM 1581 N N . LYS A 1 203 ? -15.498 -0.098 3.582 1.00 74.88 203 LYS A N 1
ATOM 1582 C CA . LYS A 1 203 ? -15.981 1.275 3.799 1.00 74.88 203 LYS A CA 1
ATOM 1583 C C . LYS A 1 203 ? -14.892 2.239 4.249 1.00 74.88 203 LYS A C 1
ATOM 1585 O O . LYS A 1 203 ? -15.158 3.431 4.296 1.00 74.88 203 LYS A O 1
ATOM 1590 N N . LEU A 1 204 ? -13.700 1.760 4.599 1.00 72.88 204 LEU A N 1
ATOM 1591 C CA . LEU A 1 204 ? -12.576 2.603 4.991 1.00 72.88 204 LEU A CA 1
ATOM 1592 C C . LEU A 1 204 ? -11.519 2.636 3.893 1.00 72.88 204 LEU A C 1
ATOM 1594 O O . LEU A 1 204 ? -11.176 1.620 3.297 1.00 72.88 204 LEU A O 1
ATOM 1598 N N . THR A 1 205 ? -10.960 3.814 3.654 1.00 80.25 205 THR A N 1
ATOM 1599 C CA . THR A 1 205 ? -9.718 3.983 2.905 1.00 80.25 205 THR A CA 1
ATOM 1600 C C . THR A 1 205 ? -8.670 4.568 3.831 1.00 80.25 205 THR A C 1
ATOM 1602 O O . THR A 1 205 ? -8.849 5.688 4.305 1.00 80.25 205 THR A O 1
ATOM 1605 N N . PHE A 1 206 ? -7.584 3.836 4.063 1.00 76.94 206 PHE A N 1
ATOM 1606 C CA . PHE A 1 206 ? -6.402 4.354 4.748 1.00 76.94 206 PHE A CA 1
ATOM 1607 C C . PHE A 1 206 ? -5.487 5.025 3.729 1.00 76.94 206 PHE A C 1
ATOM 1609 O O . PHE A 1 206 ? -5.281 4.499 2.636 1.00 76.94 206 PHE A O 1
ATOM 1616 N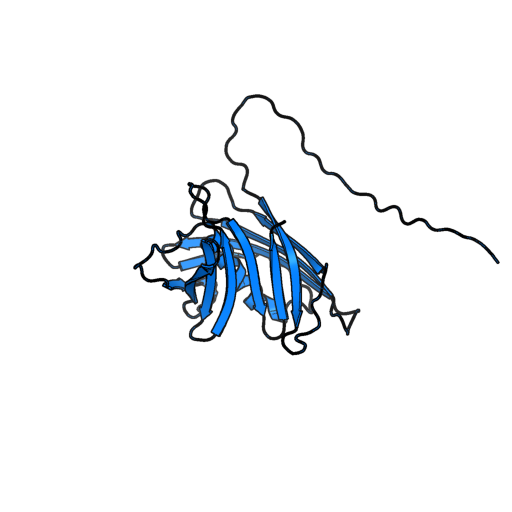 N . ASP A 1 207 ? -4.959 6.188 4.075 1.00 82.38 207 ASP A N 1
ATOM 1617 C CA . ASP A 1 207 ? -4.202 7.057 3.190 1.00 82.38 207 ASP A CA 1
ATOM 1618 C C . ASP A 1 207 ? -2.892 7.468 3.852 1.00 82.38 207 ASP A C 1
ATOM 1620 O O . ASP A 1 207 ? -2.878 8.208 4.832 1.00 82.38 207 ASP A O 1
ATOM 1624 N N . PHE A 1 208 ? -1.798 6.959 3.311 1.00 78.44 208 PHE A N 1
ATOM 1625 C CA . PHE A 1 208 ? -0.457 7.090 3.846 1.00 78.44 208 PHE A CA 1
ATOM 1626 C C . PHE A 1 208 ? 0.291 8.124 3.012 1.00 78.44 208 PHE A C 1
ATOM 1628 O O . PHE A 1 208 ? 0.481 7.925 1.812 1.00 78.44 208 PHE A O 1
ATOM 1635 N N . ILE A 1 209 ? 0.699 9.230 3.625 1.00 81.81 209 ILE A N 1
ATOM 1636 C CA . ILE A 1 209 ? 1.309 10.379 2.946 1.00 81.81 209 ILE A CA 1
ATOM 1637 C C . ILE A 1 209 ? 2.740 10.532 3.447 1.00 81.81 209 ILE A C 1
ATOM 1639 O O . ILE A 1 209 ? 2.943 10.690 4.652 1.00 81.81 209 ILE A O 1
ATOM 1643 N N . ALA A 1 210 ? 3.714 10.466 2.538 1.00 82.81 210 ALA A N 1
ATOM 1644 C CA . ALA A 1 210 ? 5.120 10.632 2.895 1.00 82.81 210 ALA A CA 1
ATOM 1645 C C . ALA A 1 210 ? 5.344 12.007 3.542 1.00 82.81 210 ALA A C 1
ATOM 1647 O O . ALA A 1 210 ? 4.761 12.998 3.095 1.00 82.81 210 ALA A O 1
ATOM 1648 N N . GLN A 1 211 ? 6.146 12.035 4.606 1.00 75.81 211 GLN A N 1
ATOM 1649 C CA . GLN A 1 211 ? 6.574 13.266 5.280 1.00 75.81 211 GLN A CA 1
ATOM 1650 C C . GLN A 1 211 ? 7.850 13.830 4.649 1.00 75.81 211 GLN A C 1
ATOM 1652 O O . GLN A 1 211 ? 8.661 13.029 4.124 1.00 75.81 211 GLN A O 1
#

Radius of gyration: 19.44 Å; chains: 1; bounding box: 55×50×69 Å

pLDDT: mean 71.63, std 20.0, range [20.77, 93.81]

Secondary structure (DSSP, 8-state):
---------------PPP---S-----PPPEEEEEEEEEETT-TT-EEPS--EEEEEPPTTSSS-EEEEEEEEEEPSSSTT-EEEEEEEEEEEEETTEEEEEEE--EE-TTTGGGHHHHHHHHHHHHHHHHSPPPPTTS-SEEEEEEGGGTPPEEEEEEEE-GGG-EEEEEEETTEEEEEEEEE--SSTT--EEEEEEEEETTEEEEEEE-